Protein AF-A0AAV3ZQ35-F1 (afdb_monomer)

Solvent-accessible surface area (backbone atoms only — not comparable to full-atom values): 11016 Å² total; per-residue (Å²): 127,87,46,76,66,52,54,53,51,50,38,55,75,70,66,46,60,70,71,60,30,53,54,51,51,55,52,54,51,52,52,49,52,57,50,48,54,55,49,54,51,52,51,49,52,52,49,52,54,49,54,51,52,51,51,53,51,49,51,53,50,55,49,51,53,53,49,52,53,48,55,51,50,52,52,48,53,53,50,53,51,53,51,51,53,50,50,53,51,53,53,53,49,49,54,51,51,54,52,50,52,52,52,50,50,51,38,41,75,69,62,76,48,79,86,74,85,83,73,86,80,86,83,88,80,93,77,92,71,94,68,80,81,75,83,78,81,50,86,96,76,56,53,74,68,60,48,48,55,53,49,52,56,50,34,61,76,67,69,60,54,74,74,60,52,55,57,50,52,53,52,52,55,52,56,53,56,57,52,54,59,52,67,76,74,109

Radius of gyration: 47.95 Å; Cα contacts (8 Å, |Δi|>4): 32; chains: 1; bounding box: 82×51×120 Å

Sequence (186 aa):
MATMEEIVKKADLLGYRGEKREEYLKQEFKLLDESQEKKEEAERQAREKKEEAERQAREKKEEAERQEKKEEAERQERKEKEEADRKKRLELEKMKLDAEMKLLQAKIEAGIIKNEPDGSGARSSDSGAKHPKLPNVQDGRDDLDIWLTRFERFAESNGMVQGEMVIIALCAANRTCLGLLWAAFG

Structure (mmCIF, N/CA/C/O backbone):
data_AF-A0AAV3ZQ35-F1
#
_entry.id   AF-A0AAV3ZQ35-F1
#
loop_
_atom_site.group_PDB
_atom_site.id
_atom_site.type_symbol
_atom_site.label_atom_id
_atom_site.label_alt_id
_atom_site.label_comp_id
_atom_site.label_asym_id
_atom_site.label_entity_id
_atom_site.label_seq_id
_atom_site.pdbx_PDB_ins_code
_atom_site.Cartn_x
_atom_site.Cartn_y
_atom_site.Cartn_z
_atom_site.occupancy
_atom_site.B_iso_or_equiv
_atom_site.auth_seq_id
_atom_site.auth_comp_id
_atom_site.auth_asym_id
_atom_site.auth_atom_id
_atom_site.pdbx_PDB_model_num
ATOM 1 N N . MET A 1 1 ? -17.389 3.358 37.673 1.00 65.00 1 MET A N 1
ATOM 2 C CA . MET A 1 1 ? -18.338 2.239 37.871 1.00 65.00 1 MET A CA 1
ATOM 3 C C . MET A 1 1 ? -18.694 2.254 39.333 1.00 65.00 1 MET A C 1
ATOM 5 O O . MET A 1 1 ? -17.781 2.507 40.108 1.00 65.00 1 MET A O 1
ATOM 9 N N . ALA A 1 2 ? -19.968 2.076 39.682 1.00 76.31 2 ALA A N 1
ATOM 10 C CA . ALA A 1 2 ? -20.351 2.083 41.086 1.00 76.31 2 ALA A CA 1
ATOM 11 C C . ALA A 1 2 ? -19.652 0.916 41.797 1.00 76.31 2 ALA A C 1
ATOM 13 O O . ALA A 1 2 ? -19.701 -0.212 41.308 1.00 76.31 2 ALA A O 1
ATOM 14 N N . THR A 1 3 ? -18.947 1.185 42.889 1.00 86.38 3 THR A N 1
ATOM 15 C CA . THR A 1 3 ? -18.305 0.130 43.683 1.00 86.38 3 THR A CA 1
ATOM 16 C C . THR A 1 3 ? -19.321 -0.518 44.621 1.00 86.38 3 THR A C 1
ATOM 18 O O . THR A 1 3 ? -20.341 0.081 44.965 1.00 86.38 3 THR A O 1
ATOM 21 N N . MET A 1 4 ? -19.043 -1.743 45.074 1.00 85.12 4 MET A N 1
ATOM 22 C CA . MET A 1 4 ? -19.886 -2.456 46.043 1.00 85.12 4 MET A CA 1
ATOM 23 C C . MET A 1 4 ? -20.221 -1.583 47.266 1.00 85.12 4 MET A C 1
ATOM 25 O O . MET A 1 4 ? -21.362 -1.549 47.722 1.00 85.12 4 MET A O 1
ATOM 29 N N . GLU A 1 5 ? -19.248 -0.810 47.749 1.00 89.75 5 GLU A N 1
ATOM 30 C CA . GLU A 1 5 ? -19.433 0.117 48.866 1.00 89.75 5 GLU A CA 1
ATOM 31 C C . GLU A 1 5 ? -20.379 1.277 48.543 1.00 89.75 5 GLU A C 1
ATOM 33 O O . GLU A 1 5 ? -21.142 1.708 49.405 1.00 89.75 5 GLU A O 1
ATOM 38 N N . GLU A 1 6 ? -20.349 1.793 47.315 1.00 92.31 6 GLU A N 1
ATOM 39 C CA . GLU A 1 6 ? -21.237 2.871 46.874 1.00 92.31 6 GLU A CA 1
ATOM 40 C C . GLU A 1 6 ? -22.682 2.388 46.754 1.00 92.31 6 GLU A C 1
ATOM 42 O O . GLU A 1 6 ? -23.597 3.108 47.150 1.00 92.31 6 GLU A O 1
ATOM 47 N N . ILE A 1 7 ? -22.895 1.155 46.285 1.00 93.06 7 ILE A N 1
ATOM 48 C CA . ILE A 1 7 ? -24.230 0.549 46.195 1.00 93.06 7 ILE A CA 1
ATOM 49 C C . ILE A 1 7 ? -24.814 0.341 47.601 1.00 93.06 7 ILE A C 1
ATOM 51 O O . ILE A 1 7 ? -25.972 0.690 47.848 1.00 93.06 7 ILE A O 1
ATOM 55 N N . VAL A 1 8 ? -24.002 -0.148 48.545 1.00 92.38 8 VAL A N 1
ATOM 56 C CA . VAL A 1 8 ? -24.407 -0.333 49.948 1.00 92.38 8 VAL A CA 1
ATOM 57 C C . VAL A 1 8 ? -24.709 1.008 50.626 1.00 92.38 8 VAL A C 1
ATOM 59 O O . VAL A 1 8 ? -25.781 1.164 51.210 1.00 92.38 8 VAL A O 1
ATOM 62 N N . LYS A 1 9 ? -23.837 2.015 50.473 1.00 94.31 9 LYS A N 1
ATOM 63 C CA . LYS A 1 9 ? -24.069 3.378 50.991 1.00 94.31 9 LYS A CA 1
ATOM 64 C C . LYS A 1 9 ? -25.339 4.002 50.412 1.00 94.31 9 LYS A C 1
ATOM 66 O O . LYS A 1 9 ? -26.077 4.672 51.129 1.00 94.31 9 LY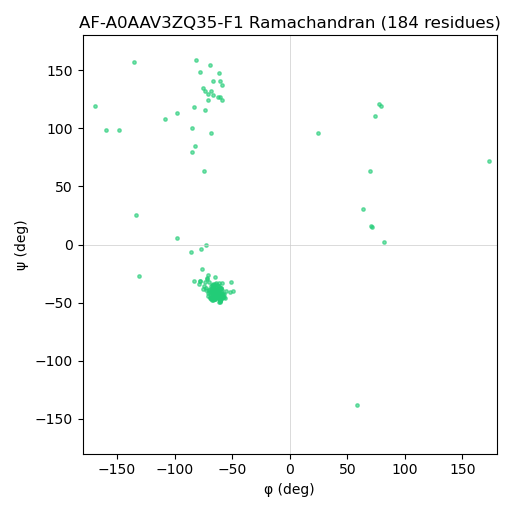S A O 1
ATOM 71 N N . LYS A 1 10 ? -25.618 3.773 49.127 1.00 93.56 10 LYS A N 1
ATOM 72 C CA . LYS A 1 10 ? -26.821 4.269 48.448 1.00 93.56 10 LYS A CA 1
ATOM 73 C C . LYS A 1 10 ? -28.089 3.598 48.988 1.00 93.56 10 LYS A C 1
ATOM 75 O O . LYS A 1 10 ? -29.079 4.290 49.201 1.00 93.56 10 LYS A O 1
ATOM 80 N N . ALA A 1 11 ? -28.052 2.298 49.286 1.00 93.00 11 ALA A N 1
ATOM 81 C CA . ALA A 1 11 ? -29.165 1.599 49.933 1.00 93.00 11 ALA A CA 1
ATOM 82 C C . ALA A 1 11 ? -29.462 2.157 51.340 1.00 93.00 11 ALA A C 1
ATOM 84 O O . ALA A 1 11 ? -30.625 2.361 51.695 1.00 93.00 11 ALA A O 1
ATOM 85 N N . ASP A 1 12 ? -28.408 2.455 52.107 1.00 93.25 12 ASP A N 1
ATOM 86 C CA . ASP A 1 12 ? -28.521 3.018 53.456 1.00 93.25 12 ASP A CA 1
ATOM 87 C C . ASP A 1 12 ? -29.035 4.473 53.430 1.00 93.25 12 ASP A C 1
ATOM 89 O O . ASP A 1 12 ? -29.894 4.838 54.232 1.00 93.25 12 ASP A O 1
ATOM 93 N N . LEU A 1 13 ? -28.590 5.287 52.462 1.00 95.38 13 LEU A N 1
ATOM 94 C CA . LEU A 1 13 ? -29.083 6.655 52.231 1.00 95.38 13 LEU A CA 1
ATOM 95 C C . LEU A 1 13 ? -30.563 6.703 51.831 1.00 95.38 13 LEU A C 1
ATOM 97 O O . LEU A 1 13 ? -31.269 7.640 52.196 1.00 95.38 13 LEU A O 1
ATOM 101 N N . LEU A 1 14 ? -31.042 5.694 51.100 1.00 94.00 14 LEU A N 1
ATOM 102 C CA . LEU A 1 14 ? -32.452 5.555 50.723 1.00 94.00 14 LEU A CA 1
ATOM 103 C C . LEU A 1 14 ? -33.327 5.035 51.878 1.00 94.00 14 LEU A C 1
ATOM 105 O O . LEU A 1 14 ? -34.545 4.939 51.736 1.00 94.00 14 LEU A O 1
ATOM 109 N N . GLY A 1 15 ? -32.726 4.707 53.027 1.00 94.69 15 GLY A N 1
ATOM 110 C CA . GLY A 1 15 ? -33.434 4.221 54.209 1.00 94.69 15 GLY A CA 1
ATOM 111 C C . GLY A 1 15 ? -33.996 2.805 54.059 1.00 94.69 15 GLY A C 1
ATOM 112 O O . GLY A 1 15 ? -34.847 2.401 54.857 1.00 94.69 15 GLY A O 1
ATOM 113 N N . TYR A 1 16 ? -33.550 2.035 53.060 1.00 95.62 16 TYR A N 1
ATOM 114 C CA . TYR A 1 16 ? -33.991 0.654 52.891 1.00 95.62 16 TYR A CA 1
ATOM 115 C C . TYR A 1 16 ? -33.453 -0.226 54.026 1.00 95.62 16 TYR A C 1
ATOM 117 O O . TYR A 1 16 ? -32.269 -0.201 54.356 1.00 95.62 16 TYR A O 1
ATOM 125 N N . ARG A 1 17 ? -34.330 -1.040 54.629 1.00 92.75 17 ARG A N 1
ATOM 126 C CA . ARG A 1 17 ? -33.987 -2.011 55.682 1.00 92.75 17 ARG A CA 1
ATOM 127 C C . ARG A 1 17 ? -34.663 -3.357 55.437 1.00 92.75 17 ARG A C 1
ATOM 129 O O . ARG A 1 17 ? -35.693 -3.415 54.768 1.00 92.75 17 ARG A O 1
ATOM 136 N N . GLY A 1 18 ? -34.082 -4.417 56.002 1.00 93.19 18 GLY A N 1
ATOM 137 C CA . GLY A 1 18 ? -34.582 -5.788 55.867 1.00 93.19 18 GLY A CA 1
ATOM 138 C C . GLY A 1 18 ? -34.648 -6.237 54.406 1.00 93.19 18 GLY A C 1
ATOM 139 O O . GLY A 1 18 ? -33.762 -5.910 53.618 1.00 93.19 18 GLY A O 1
ATOM 140 N N . GLU A 1 19 ? -35.728 -6.923 54.039 1.00 94.12 19 GLU A N 1
ATOM 141 C CA . GLU A 1 19 ? -35.942 -7.502 52.703 1.00 94.12 19 GLU A CA 1
ATOM 142 C C . GLU A 1 19 ? -35.835 -6.469 51.571 1.00 94.12 19 GLU A C 1
ATOM 144 O O . GLU A 1 19 ? -35.181 -6.722 50.562 1.00 94.12 19 GLU A O 1
ATOM 149 N N . LYS A 1 20 ? -36.358 -5.249 51.768 1.00 92.56 20 LYS A N 1
ATOM 150 C CA . LYS A 1 20 ? -36.268 -4.174 50.760 1.00 92.56 20 LYS A CA 1
ATOM 151 C C . LYS A 1 20 ? -34.827 -3.773 50.441 1.00 92.56 20 LYS A C 1
ATOM 153 O O . LYS A 1 20 ? -34.525 -3.385 49.316 1.00 92.56 20 LYS A O 1
ATOM 158 N N . ARG A 1 21 ? -33.929 -3.844 51.432 1.00 92.75 21 ARG A N 1
ATOM 159 C CA . ARG A 1 21 ? -32.499 -3.561 51.232 1.00 92.75 21 ARG A CA 1
ATOM 160 C C . ARG A 1 21 ? -31.850 -4.672 50.417 1.00 92.75 21 ARG A C 1
ATOM 162 O O . ARG A 1 21 ? -31.065 -4.381 49.523 1.00 92.75 21 ARG A O 1
ATOM 169 N N . GLU A 1 22 ? -32.186 -5.926 50.701 1.00 93.69 22 GLU A N 1
ATOM 170 C CA . GLU A 1 22 ? -31.649 -7.074 49.968 1.00 93.69 22 GLU A CA 1
ATOM 171 C C . GLU A 1 22 ? -32.098 -7.099 48.506 1.00 93.69 22 GLU A C 1
ATOM 173 O O . GLU A 1 22 ? -31.278 -7.362 47.628 1.00 93.69 22 GLU A O 1
ATOM 178 N N . GLU A 1 23 ? -33.366 -6.792 48.229 1.00 94.69 23 GLU A N 1
ATOM 179 C CA . GLU A 1 23 ? -33.885 -6.697 46.859 1.00 94.69 23 GLU A CA 1
ATOM 180 C C . GLU A 1 23 ? -33.176 -5.606 46.059 1.00 94.69 23 GLU A C 1
ATOM 182 O O . GLU A 1 23 ? -32.719 -5.854 44.942 1.00 94.69 23 GLU A O 1
ATOM 187 N N . TYR A 1 24 ? -33.015 -4.423 46.657 1.00 94.19 24 TYR A N 1
ATOM 188 C CA . TYR A 1 24 ? -32.301 -3.315 46.033 1.00 94.19 24 TYR A CA 1
ATOM 189 C C . TYR A 1 24 ? -30.846 -3.681 45.711 1.00 94.19 24 TYR A C 1
ATOM 191 O O . TYR A 1 24 ? -30.381 -3.459 44.594 1.00 94.19 24 TYR A O 1
ATOM 199 N N . LEU A 1 25 ? -30.134 -4.286 46.670 1.00 93.75 25 LEU A N 1
ATOM 200 C CA . LEU A 1 25 ? -28.755 -4.728 46.471 1.00 93.75 25 LEU A CA 1
ATOM 201 C C . LEU A 1 25 ? -28.668 -5.765 45.346 1.00 93.75 25 LEU A C 1
ATOM 203 O O . LEU A 1 25 ? -27.856 -5.601 44.440 1.00 93.75 25 LEU A O 1
ATOM 207 N N . LYS A 1 26 ? -29.531 -6.790 45.350 1.00 94.50 26 LYS A N 1
ATOM 208 C CA . LYS A 1 26 ? -29.581 -7.806 44.283 1.00 94.50 26 LYS A CA 1
ATOM 209 C C . LYS A 1 26 ? -29.805 -7.183 42.905 1.00 94.50 26 LYS A C 1
ATOM 211 O O . LYS A 1 26 ? -29.158 -7.592 41.945 1.00 94.50 26 LYS A O 1
ATOM 216 N N . GLN A 1 27 ? -30.701 -6.204 42.802 1.00 94.69 27 GLN A N 1
ATOM 217 C CA . GLN A 1 27 ? -30.996 -5.540 41.536 1.00 94.69 27 GLN A CA 1
ATOM 218 C C . GLN A 1 27 ? -29.817 -4.694 41.040 1.00 94.69 27 GLN A C 1
ATOM 220 O O . GLN A 1 27 ? -29.451 -4.793 39.872 1.00 94.69 27 GLN A O 1
ATOM 225 N N . GLU A 1 28 ? -29.200 -3.895 41.910 1.00 93.94 28 GLU A N 1
ATOM 226 C CA . GLU A 1 28 ? -28.048 -3.060 41.542 1.00 93.94 28 GLU A CA 1
ATOM 227 C C . GLU A 1 28 ? -26.807 -3.900 41.205 1.00 93.94 28 GLU A C 1
ATOM 229 O O . GLU A 1 28 ? -26.111 -3.583 40.243 1.00 93.94 28 GLU A O 1
ATOM 234 N N . PHE A 1 29 ? -26.553 -5.007 41.914 1.00 92.81 29 PHE A N 1
ATOM 235 C CA . PHE A 1 29 ? -25.469 -5.928 41.548 1.00 92.81 29 PHE A CA 1
ATOM 236 C C . PHE A 1 29 ? -25.705 -6.578 40.191 1.00 92.81 29 PHE A C 1
ATOM 238 O O . PHE A 1 29 ? -24.802 -6.589 39.362 1.00 92.81 29 PHE A O 1
ATOM 245 N N . LYS A 1 30 ? -26.935 -7.020 39.914 1.00 94.44 30 LYS A N 1
ATOM 246 C CA . LYS A 1 30 ? -27.279 -7.565 38.599 1.00 94.44 30 LYS A CA 1
ATOM 247 C C . LYS A 1 30 ? -27.036 -6.547 37.478 1.00 94.44 30 LYS A C 1
ATOM 249 O O . LYS A 1 30 ? -26.485 -6.891 36.439 1.00 94.44 30 LYS A O 1
ATOM 254 N N . LEU A 1 31 ? -27.411 -5.285 37.694 1.00 93.69 31 LEU A N 1
ATOM 255 C CA . LEU A 1 31 ? -27.160 -4.209 36.731 1.00 93.69 31 LEU A CA 1
ATOM 256 C C . LEU A 1 31 ? -25.667 -3.904 36.564 1.00 93.69 31 LEU A C 1
ATOM 258 O O . LEU A 1 31 ? -25.233 -3.547 35.466 1.00 93.69 31 LEU A O 1
ATOM 262 N N . LEU A 1 32 ? -24.884 -4.012 37.639 1.00 92.25 32 LEU A N 1
ATOM 263 C CA . LEU A 1 32 ? -23.438 -3.833 37.591 1.00 92.25 32 LEU A CA 1
ATOM 264 C C . LEU A 1 32 ? -22.775 -4.934 36.757 1.00 92.25 32 LEU A C 1
ATOM 266 O O . LEU A 1 32 ? -21.972 -4.601 35.886 1.00 92.25 32 LEU A O 1
ATOM 270 N N . ASP A 1 33 ? -23.158 -6.193 36.972 1.00 92.50 33 ASP A N 1
ATOM 271 C CA . ASP A 1 33 ? -22.654 -7.346 36.218 1.00 92.50 33 ASP A CA 1
ATOM 272 C C . ASP A 1 33 ? -23.012 -7.220 34.729 1.00 92.50 33 ASP A C 1
ATOM 274 O O . ASP A 1 33 ? -22.124 -7.231 33.878 1.00 92.50 33 ASP A O 1
ATOM 278 N N . GLU A 1 34 ? -24.280 -6.942 34.397 1.00 94.25 34 GLU A N 1
ATOM 279 C CA . GLU A 1 34 ? -24.719 -6.719 33.007 1.00 94.25 34 GLU A CA 1
ATOM 280 C C . GLU A 1 34 ? -23.979 -5.543 32.333 1.00 94.25 34 GLU A C 1
ATOM 282 O O . GLU A 1 34 ? -23.756 -5.529 31.120 1.00 94.25 34 GLU A O 1
ATOM 287 N N . SER A 1 35 ? -23.612 -4.514 33.103 1.00 92.50 35 SER A N 1
ATOM 288 C CA . SER A 1 35 ? -22.841 -3.366 32.612 1.00 92.50 35 SER A CA 1
ATOM 289 C C . SER A 1 35 ? -21.371 -3.714 32.379 1.00 92.50 35 SER A C 1
ATOM 291 O O . SER A 1 35 ? -20.769 -3.204 31.429 1.00 92.50 35 SER A O 1
ATOM 293 N N . GLN A 1 36 ? -20.787 -4.575 33.217 1.00 91.44 36 GLN A N 1
ATOM 294 C CA . GLN A 1 36 ? -19.434 -5.087 33.014 1.00 91.44 36 GLN A CA 1
ATOM 295 C C . GLN A 1 36 ? -19.368 -5.996 31.789 1.00 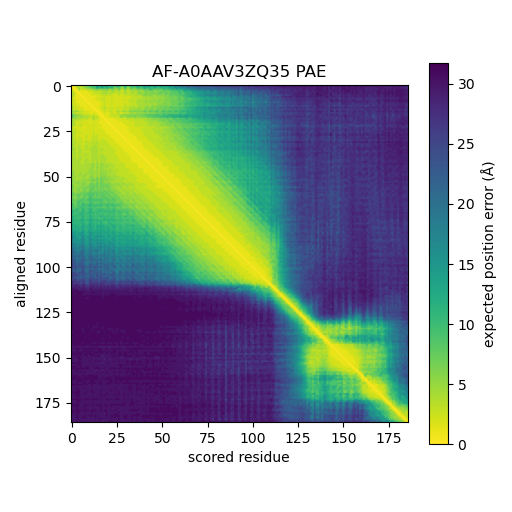91.44 36 GLN A C 1
ATOM 297 O O . GLN A 1 36 ? -18.542 -5.742 30.915 1.00 91.44 36 GLN A O 1
ATOM 302 N N . GLU A 1 37 ? -20.292 -6.946 31.651 1.00 95.06 37 GLU A N 1
ATOM 303 C CA . GLU A 1 37 ? -20.352 -7.847 30.494 1.00 95.06 37 GLU A CA 1
ATOM 304 C C . GLU A 1 37 ? -20.453 -7.071 29.173 1.00 95.06 37 GLU A C 1
ATOM 306 O O . GLU A 1 37 ? -19.687 -7.312 28.241 1.00 95.06 37 GLU A O 1
ATOM 311 N N . LYS A 1 38 ? -21.323 -6.054 29.106 1.00 95.12 38 LYS A N 1
ATOM 312 C CA . LYS A 1 38 ? -21.447 -5.197 27.912 1.00 95.12 38 LYS A CA 1
ATOM 313 C C . LYS A 1 38 ? -20.169 -4.431 27.587 1.00 95.12 38 LYS A C 1
ATOM 315 O O . LYS A 1 38 ? -19.880 -4.192 26.415 1.00 95.12 38 LYS A O 1
ATOM 320 N N . LYS A 1 39 ? -19.417 -3.998 28.602 1.00 94.50 39 LYS A N 1
ATOM 321 C CA . LYS A 1 39 ? -18.137 -3.309 28.391 1.00 94.50 39 LYS A CA 1
ATOM 322 C C . LYS A 1 39 ? -17.070 -4.262 27.886 1.00 94.50 39 LYS A C 1
ATOM 324 O O . LYS A 1 39 ? -16.372 -3.904 26.945 1.00 94.50 39 LYS A O 1
ATOM 329 N N . GLU A 1 40 ? -16.974 -5.449 28.471 1.00 95.94 40 GLU A N 1
ATOM 330 C CA . GLU A 1 40 ? -16.035 -6.478 28.024 1.00 95.94 40 GLU A CA 1
ATOM 331 C C . GLU A 1 40 ? -16.342 -6.930 26.594 1.00 95.94 40 GLU A C 1
ATOM 333 O O . GLU A 1 40 ? -15.431 -7.082 25.779 1.00 95.94 40 GLU A O 1
ATOM 338 N N . GLU A 1 41 ? -17.621 -7.084 26.248 1.00 96.31 41 GLU A N 1
ATOM 339 C CA . GLU A 1 41 ? -18.037 -7.414 24.887 1.00 96.31 41 GLU A CA 1
ATOM 340 C C . GLU A 1 41 ? -17.702 -6.283 23.905 1.00 96.31 41 GLU A C 1
ATOM 342 O O . GLU A 1 41 ? -17.129 -6.534 22.843 1.00 96.31 41 GLU A O 1
ATOM 347 N N . ALA A 1 42 ? -17.983 -5.028 24.267 1.00 97.12 42 ALA A N 1
ATOM 348 C CA . ALA A 1 42 ? -17.632 -3.875 23.442 1.00 97.12 42 ALA A CA 1
ATOM 349 C C . ALA A 1 42 ? -16.112 -3.741 23.248 1.00 97.12 42 ALA A C 1
ATOM 351 O O . ALA A 1 42 ? -15.657 -3.420 22.149 1.00 97.12 42 ALA A O 1
ATOM 352 N N . GLU A 1 43 ? -15.319 -4.011 24.287 1.00 97.25 43 GLU A N 1
ATOM 353 C CA . GLU A 1 43 ? -13.859 -4.006 24.211 1.00 97.25 43 GLU A CA 1
ATOM 354 C C . GLU A 1 43 ? -13.342 -5.136 23.314 1.00 97.25 43 GLU A C 1
ATOM 356 O O . GLU A 1 43 ? -12.480 -4.900 22.463 1.00 97.25 43 GLU A O 1
ATOM 361 N N . ARG A 1 44 ? -13.917 -6.340 23.427 1.00 97.06 44 ARG A N 1
ATOM 362 C CA . ARG A 1 44 ? -13.590 -7.469 22.548 1.00 97.06 44 ARG A CA 1
ATOM 363 C C . ARG A 1 44 ? -13.891 -7.136 21.088 1.00 97.06 44 ARG A C 1
ATOM 365 O O . ARG A 1 44 ? -13.008 -7.277 20.246 1.00 97.06 44 ARG A O 1
ATOM 372 N N . GLN A 1 45 ? -15.076 -6.601 20.798 1.00 97.00 45 GLN A N 1
ATOM 373 C CA . GLN A 1 45 ? -15.446 -6.182 19.443 1.00 97.00 45 GLN A CA 1
ATOM 374 C C . GLN A 1 45 ? -14.547 -5.055 18.915 1.00 97.00 45 GLN A C 1
ATOM 376 O O . GLN A 1 45 ? -14.188 -5.042 17.737 1.00 97.00 45 GLN A O 1
ATOM 381 N N . ALA A 1 46 ? -14.173 -4.092 19.761 1.00 97.50 46 ALA A N 1
ATOM 382 C CA . ALA A 1 46 ? -13.262 -3.019 19.373 1.00 97.50 46 ALA A CA 1
ATOM 383 C C . ALA A 1 46 ? -11.864 -3.559 19.041 1.00 97.50 46 ALA A C 1
ATOM 385 O O . ALA A 1 46 ? -11.247 -3.118 18.068 1.00 97.50 46 ALA A O 1
ATOM 386 N N . ARG A 1 47 ? -11.382 -4.535 19.815 1.00 97.31 47 ARG A N 1
ATOM 387 C CA . ARG A 1 47 ? -10.107 -5.205 19.567 1.00 97.31 47 ARG A CA 1
ATOM 388 C C . ARG A 1 47 ? -10.130 -6.006 18.267 1.00 97.31 47 ARG A C 1
ATOM 390 O O . ARG A 1 47 ? -9.223 -5.836 17.460 1.00 97.31 47 ARG A O 1
ATOM 397 N N . GLU A 1 48 ? -11.172 -6.799 18.033 1.00 97.31 48 GLU A N 1
ATOM 398 C CA . GLU A 1 48 ? -11.337 -7.575 16.796 1.00 97.31 48 GLU A CA 1
ATOM 399 C C . GLU A 1 48 ? -11.373 -6.666 15.562 1.00 97.31 48 GLU A C 1
ATOM 401 O O . GLU A 1 48 ? -10.625 -6.883 14.611 1.00 97.31 48 GLU A O 1
ATOM 406 N N . LYS A 1 49 ? -12.150 -5.574 15.606 1.00 97.12 49 LYS A N 1
ATOM 407 C CA . LYS A 1 49 ? -12.190 -4.584 14.515 1.00 97.12 49 LYS A CA 1
ATOM 408 C C . LYS A 1 49 ? -10.834 -3.932 14.264 1.00 97.12 49 LYS A C 1
ATOM 410 O O . LYS A 1 49 ? -10.482 -3.666 13.117 1.00 97.12 49 LYS A O 1
ATOM 415 N N . LYS A 1 50 ? -10.074 -3.648 15.325 1.00 96.69 50 LYS A N 1
ATOM 416 C CA . LYS A 1 50 ? -8.735 -3.065 15.203 1.00 96.69 50 LYS A CA 1
ATOM 417 C C . LYS A 1 50 ? -7.753 -4.053 14.572 1.00 96.69 50 LYS A C 1
ATOM 419 O O . LYS A 1 50 ? -7.017 -3.660 13.673 1.00 96.69 50 LYS A O 1
ATOM 424 N N . GLU A 1 51 ? -7.764 -5.312 15.007 1.00 97.38 51 GLU A N 1
ATOM 425 C CA . GLU A 1 51 ? -6.917 -6.371 14.443 1.00 97.38 51 GLU A CA 1
ATOM 426 C C . GLU A 1 51 ? -7.267 -6.650 12.970 1.00 97.38 51 GLU A C 1
ATOM 428 O O . GLU A 1 51 ? -6.371 -6.816 12.141 1.00 97.38 51 GLU A O 1
ATOM 433 N N . GLU A 1 52 ? -8.553 -6.631 12.608 1.00 97.12 52 GLU A N 1
ATOM 434 C CA . GLU A 1 52 ? -8.991 -6.775 11.218 1.00 97.12 52 GLU A CA 1
ATOM 435 C C . GLU A 1 52 ? -8.547 -5.589 10.350 1.00 97.12 52 GLU A C 1
ATOM 437 O O . GLU A 1 52 ? -7.986 -5.787 9.270 1.00 97.12 52 GLU A O 1
ATOM 442 N N . ALA A 1 53 ? -8.724 -4.356 10.833 1.00 97.38 53 ALA A N 1
ATOM 443 C CA . ALA A 1 53 ? -8.273 -3.160 10.126 1.00 97.38 53 ALA A CA 1
ATOM 444 C C . ALA A 1 53 ? -6.748 -3.150 9.924 1.00 97.38 53 ALA A C 1
ATOM 446 O O . ALA A 1 53 ? -6.266 -2.778 8.853 1.00 97.38 53 ALA A O 1
ATOM 447 N N . GLU A 1 54 ? -5.984 -3.592 10.925 1.00 97.69 54 GLU A N 1
ATOM 448 C CA . GLU A 1 54 ? -4.529 -3.716 10.831 1.00 97.69 54 GLU A CA 1
ATOM 449 C C . GLU A 1 54 ? -4.116 -4.785 9.811 1.00 97.69 54 GLU A C 1
ATOM 451 O O . GLU A 1 54 ? -3.229 -4.541 8.987 1.00 97.69 54 GLU A O 1
ATOM 456 N N . ARG A 1 55 ? -4.801 -5.937 9.796 1.00 96.88 55 ARG A N 1
ATOM 457 C CA . ARG A 1 55 ? -4.569 -6.986 8.795 1.00 96.88 55 ARG A CA 1
ATOM 458 C C . ARG A 1 55 ? -4.832 -6.471 7.380 1.00 96.88 55 ARG A C 1
ATOM 460 O O . ARG A 1 55 ? -3.964 -6.607 6.521 1.00 96.88 55 ARG A O 1
ATOM 467 N N . GLN A 1 56 ? -5.966 -5.809 7.154 1.00 96.62 56 GLN A N 1
ATOM 468 C CA . GLN A 1 56 ? -6.301 -5.236 5.846 1.00 96.62 56 GLN A CA 1
ATOM 469 C C . GLN A 1 56 ? -5.308 -4.146 5.415 1.00 96.62 56 GLN A C 1
ATOM 471 O O . GLN A 1 56 ? -4.934 -4.069 4.244 1.00 96.62 56 GLN A O 1
ATOM 476 N N . ALA A 1 57 ? -4.858 -3.295 6.342 1.00 97.69 57 ALA A N 1
ATOM 477 C CA . ALA A 1 57 ? -3.860 -2.269 6.046 1.00 97.69 57 ALA A CA 1
ATOM 478 C C . ALA A 1 57 ? -2.511 -2.885 5.648 1.00 97.69 57 ALA A C 1
ATOM 480 O O . ALA A 1 57 ? -1.864 -2.412 4.710 1.00 97.69 57 ALA A O 1
ATOM 481 N N . ARG A 1 58 ? -2.102 -3.962 6.328 1.00 97.12 58 ARG A N 1
ATOM 482 C CA . ARG A 1 58 ? -0.879 -4.695 6.002 1.00 97.12 58 ARG A CA 1
ATOM 483 C C . ARG A 1 58 ? -0.961 -5.363 4.632 1.00 97.12 58 ARG A C 1
ATOM 485 O O . ARG A 1 58 ? -0.034 -5.208 3.846 1.00 97.12 58 ARG A O 1
ATOM 492 N N . GLU A 1 59 ? -2.063 -6.044 4.330 1.00 96.69 59 GLU A N 1
ATOM 493 C CA . GLU A 1 59 ? -2.273 -6.690 3.028 1.00 96.69 59 GLU A CA 1
ATOM 494 C C . GLU A 1 59 ? -2.222 -5.676 1.880 1.00 96.69 59 GLU A C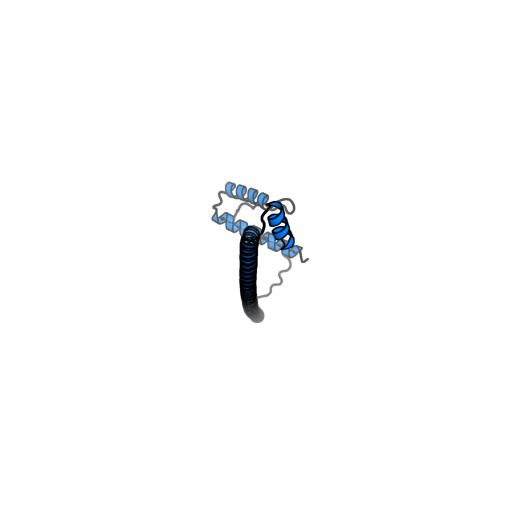 1
ATOM 496 O O . GLU A 1 59 ? -1.487 -5.879 0.915 1.00 96.69 59 GLU A O 1
ATOM 501 N N . LYS A 1 60 ? -2.901 -4.529 2.023 1.00 97.06 60 LYS A N 1
ATOM 502 C CA . LYS A 1 60 ? -2.844 -3.443 1.029 1.00 97.06 60 LYS A CA 1
ATOM 503 C C . LYS A 1 60 ? -1.430 -2.908 0.826 1.00 97.06 60 LYS A C 1
ATOM 505 O O . LYS A 1 60 ? -1.037 -2.624 -0.301 1.00 97.06 60 LYS A O 1
ATOM 510 N N . LYS A 1 61 ? -0.659 -2.763 1.906 1.00 96.81 61 LYS A N 1
ATOM 511 C CA . LYS A 1 61 ? 0.728 -2.296 1.823 1.00 96.81 61 LYS A CA 1
ATOM 512 C C . LYS A 1 61 ? 1.621 -3.309 1.103 1.00 96.81 61 LYS A C 1
ATOM 514 O O . LYS A 1 61 ? 2.407 -2.918 0.248 1.00 96.81 61 LYS A O 1
ATOM 519 N N . GLU A 1 62 ? 1.483 -4.595 1.420 1.00 96.25 62 GLU A N 1
ATOM 520 C CA . GLU A 1 62 ? 2.238 -5.663 0.756 1.00 96.25 62 GLU A CA 1
ATOM 521 C C . GLU A 1 62 ? 1.862 -5.806 -0.727 1.00 96.25 62 GLU A C 1
ATOM 523 O O . GLU A 1 62 ? 2.719 -6.123 -1.554 1.00 96.25 62 GLU A O 1
ATOM 528 N N . GLU A 1 63 ? 0.596 -5.578 -1.084 1.00 96.44 63 GLU A N 1
ATOM 529 C CA . GLU A 1 63 ? 0.153 -5.565 -2.479 1.00 96.44 63 GLU A CA 1
ATOM 530 C C . GLU A 1 63 ? 0.727 -4.368 -3.245 1.00 96.44 63 GLU A C 1
ATOM 532 O O . GLU A 1 63 ? 1.278 -4.556 -4.331 1.00 96.44 63 GLU A O 1
ATOM 537 N N . ALA A 1 64 ? 0.678 -3.168 -2.660 1.00 96.44 64 ALA A N 1
ATOM 538 C CA . ALA A 1 64 ? 1.261 -1.968 -3.253 1.00 96.44 64 ALA A CA 1
ATOM 539 C C . ALA A 1 64 ? 2.774 -2.124 -3.484 1.00 96.44 64 ALA A C 1
ATOM 541 O O . ALA A 1 64 ? 3.259 -1.846 -4.577 1.00 96.44 64 ALA A O 1
ATOM 542 N N . GLU A 1 65 ? 3.512 -2.663 -2.507 1.00 96.50 65 GLU A N 1
ATOM 543 C CA . GLU A 1 65 ? 4.954 -2.912 -2.647 1.00 96.50 65 GLU A CA 1
ATOM 544 C C . GLU A 1 65 ? 5.255 -3.940 -3.753 1.00 96.50 65 GLU A C 1
ATOM 546 O O . GLU A 1 65 ? 6.220 -3.805 -4.508 1.00 96.50 65 GLU A O 1
ATOM 551 N N . ARG A 1 66 ? 4.420 -4.980 -3.889 1.00 95.50 66 ARG A N 1
ATOM 552 C CA . ARG A 1 66 ? 4.556 -5.951 -4.986 1.00 95.50 66 ARG A CA 1
ATOM 553 C C . ARG A 1 66 ? 4.273 -5.331 -6.349 1.00 95.50 66 ARG A C 1
ATOM 555 O O . ARG A 1 66 ? 4.928 -5.721 -7.313 1.00 95.50 66 ARG A O 1
ATOM 562 N N . GLN A 1 67 ? 3.296 -4.432 -6.449 1.00 95.88 67 GLN A N 1
ATOM 563 C CA . GLN A 1 67 ? 3.005 -3.721 -7.694 1.00 95.88 67 GLN A CA 1
ATOM 564 C C . GLN A 1 67 ? 4.157 -2.789 -8.068 1.00 95.88 67 GLN A C 1
ATOM 566 O O . GLN A 1 67 ? 4.662 -2.887 -9.182 1.00 95.88 67 GLN A O 1
ATOM 571 N N . GLU A 1 68 ? 4.658 -1.997 -7.121 1.00 96.31 68 GLU A N 1
ATOM 572 C CA . GLU A 1 68 ? 5.784 -1.086 -7.347 1.00 96.31 68 GLU A CA 1
ATOM 573 C C . GLU A 1 68 ? 7.039 -1.835 -7.822 1.00 96.31 68 GLU A C 1
ATOM 575 O O . GLU A 1 68 ? 7.640 -1.464 -8.828 1.00 96.31 68 GLU A O 1
ATOM 580 N N . LYS A 1 69 ? 7.377 -2.966 -7.186 1.00 96.19 69 LYS A N 1
ATOM 581 C CA . LYS A 1 69 ? 8.498 -3.819 -7.621 1.00 96.19 69 LYS A CA 1
ATOM 582 C C . LYS A 1 69 ? 8.330 -4.361 -9.041 1.00 96.19 69 LYS A C 1
ATOM 584 O O . LYS A 1 69 ? 9.313 -4.477 -9.770 1.00 96.19 69 LYS A O 1
ATOM 589 N N . LYS A 1 70 ? 7.107 -4.722 -9.440 1.00 95.62 70 LYS A N 1
ATOM 590 C CA . LYS A 1 70 ? 6.829 -5.193 -10.807 1.00 95.62 70 LYS A CA 1
ATOM 591 C C . LYS A 1 70 ? 6.969 -4.065 -11.821 1.00 95.62 70 LYS A C 1
ATOM 593 O O . LYS A 1 70 ? 7.600 -4.269 -12.852 1.00 95.62 70 LYS A O 1
ATOM 598 N N . GLU A 1 71 ? 6.424 -2.891 -11.519 1.00 95.69 71 GLU A N 1
ATOM 599 C CA . GLU A 1 71 ? 6.539 -1.719 -12.389 1.00 95.69 71 GLU A CA 1
ATOM 600 C C . GLU A 1 71 ? 7.991 -1.253 -12.535 1.00 95.69 71 GLU A C 1
ATOM 602 O O . GLU A 1 71 ? 8.411 -0.848 -13.620 1.00 95.69 71 GLU A O 1
ATOM 607 N N . GLU A 1 72 ? 8.782 -1.322 -11.462 1.00 95.81 72 GLU A N 1
ATOM 608 C CA . GLU A 1 72 ? 10.206 -1.000 -11.509 1.00 95.81 72 GLU A CA 1
ATOM 609 C C . GLU A 1 72 ? 10.981 -1.999 -12.374 1.00 95.81 72 GLU A C 1
ATOM 611 O O . GLU A 1 72 ? 11.743 -1.579 -13.248 1.00 95.81 72 GLU A O 1
ATOM 616 N N . ALA A 1 73 ? 10.731 -3.301 -12.203 1.00 95.88 73 ALA A N 1
ATOM 617 C CA . ALA A 1 73 ? 11.324 -4.341 -13.038 1.00 95.88 73 ALA A CA 1
ATOM 618 C C . ALA A 1 73 ? 10.962 -4.167 -14.524 1.00 95.88 73 ALA A C 1
ATOM 620 O O . ALA A 1 73 ? 11.849 -4.204 -15.376 1.00 95.88 73 ALA A O 1
ATOM 621 N N . GLU A 1 74 ? 9.693 -3.896 -14.845 1.00 96.44 74 GLU A N 1
ATOM 622 C CA . GLU A 1 74 ? 9.248 -3.650 -16.224 1.00 96.44 74 GLU A CA 1
ATOM 623 C C . GLU A 1 74 ? 9.899 -2.389 -16.813 1.00 96.44 74 GLU A C 1
ATOM 625 O O . GLU A 1 74 ? 10.355 -2.370 -17.961 1.00 96.44 74 GLU A O 1
ATOM 630 N N . ARG A 1 75 ? 10.007 -1.318 -16.016 1.00 95.94 75 ARG A N 1
ATOM 631 C CA . ARG A 1 75 ? 10.689 -0.087 -16.429 1.00 95.94 75 ARG A CA 1
ATOM 632 C C . ARG A 1 75 ? 12.166 -0.341 -16.712 1.00 95.94 75 ARG A C 1
ATOM 634 O O . ARG A 1 75 ? 12.705 0.245 -17.653 1.00 95.94 75 ARG A O 1
ATOM 641 N N . GLN A 1 76 ? 12.820 -1.165 -15.902 1.00 95.88 76 GLN A N 1
ATOM 642 C CA . GLN A 1 76 ? 14.221 -1.507 -16.090 1.00 95.88 76 GLN A CA 1
ATOM 643 C C . GLN A 1 76 ? 14.422 -2.372 -17.339 1.00 95.88 76 GLN A C 1
ATOM 645 O O . GLN A 1 76 ? 15.249 -2.019 -18.177 1.00 95.88 76 GLN A O 1
ATOM 650 N N . GLU A 1 77 ? 13.598 -3.402 -17.542 1.00 96.50 77 GLU A N 1
ATOM 651 C CA . GLU A 1 77 ? 13.633 -4.234 -18.751 1.00 96.50 77 GLU A CA 1
ATOM 652 C C . GLU A 1 77 ? 13.431 -3.392 -20.020 1.00 96.50 77 GLU A C 1
ATOM 654 O O . GLU A 1 77 ? 14.155 -3.534 -21.009 1.00 96.50 77 GLU A O 1
ATOM 659 N N . ARG A 1 78 ? 12.486 -2.443 -19.990 1.00 96.00 78 ARG A N 1
ATOM 660 C CA . ARG A 1 78 ? 12.250 -1.534 -21.117 1.00 96.00 78 ARG A CA 1
ATOM 661 C C . ARG A 1 78 ? 13.474 -0.672 -21.429 1.00 96.00 78 ARG A C 1
ATOM 663 O O . ARG A 1 78 ? 13.804 -0.511 -22.604 1.00 96.00 78 ARG A O 1
ATOM 670 N N . LYS A 1 79 ? 14.147 -0.138 -20.404 1.00 95.69 79 LYS A N 1
ATOM 671 C CA . LYS A 1 79 ? 15.378 0.652 -20.574 1.00 95.69 79 LYS A CA 1
ATOM 672 C C . LYS A 1 79 ? 16.511 -0.190 -21.154 1.00 95.69 79 LYS A C 1
ATOM 674 O O . LYS A 1 79 ? 17.164 0.251 -22.094 1.00 95.69 79 LYS A O 1
ATOM 679 N N . GLU A 1 80 ? 16.711 -1.399 -20.638 1.00 96.19 80 GLU A N 1
ATOM 680 C CA . GLU A 1 80 ? 17.744 -2.319 -21.128 1.00 96.19 80 GLU A CA 1
ATOM 681 C C . GLU A 1 80 ? 17.505 -2.697 -22.595 1.00 96.19 80 GLU A C 1
ATOM 683 O O . GLU A 1 80 ? 18.431 -2.692 -23.409 1.00 96.19 80 GLU A O 1
ATOM 688 N N . LYS A 1 81 ? 16.246 -2.949 -22.971 1.00 96.50 81 LYS A N 1
ATOM 689 C CA . LYS A 1 81 ? 15.871 -3.235 -24.358 1.00 96.50 81 LYS A CA 1
ATOM 690 C C . LYS A 1 81 ? 16.114 -2.043 -25.284 1.00 96.50 81 LYS A C 1
ATOM 692 O O . LYS A 1 81 ? 16.661 -2.218 -26.372 1.00 96.50 81 LYS A O 1
ATOM 697 N N . GLU A 1 82 ? 15.739 -0.839 -24.858 1.00 95.69 82 GLU A N 1
ATOM 698 C CA . GLU A 1 82 ? 15.964 0.387 -25.629 1.00 95.69 82 GLU A CA 1
ATOM 699 C C . GLU A 1 82 ? 17.461 0.669 -25.819 1.00 95.69 82 GLU A C 1
ATOM 701 O O . GLU A 1 82 ? 17.901 1.007 -26.921 1.00 95.69 82 GLU A O 1
ATOM 706 N N . GLU A 1 83 ? 18.270 0.462 -24.780 1.00 95.75 83 GLU A N 1
ATOM 707 C CA . GLU A 1 83 ? 19.720 0.615 -24.865 1.00 95.75 83 GLU A CA 1
ATOM 708 C C . GLU A 1 83 ? 20.353 -0.429 -25.796 1.00 95.75 83 GLU A C 1
ATOM 710 O O . GLU A 1 83 ? 21.195 -0.084 -26.634 1.00 95.75 83 GLU A O 1
ATOM 715 N N . ALA A 1 84 ? 19.911 -1.687 -25.716 1.00 96.00 84 ALA A N 1
ATOM 716 C CA . ALA A 1 84 ? 20.367 -2.750 -26.604 1.00 96.00 84 ALA A CA 1
ATOM 717 C C . ALA A 1 84 ? 20.028 -2.452 -28.074 1.00 96.00 84 ALA A C 1
ATOM 719 O O . ALA A 1 84 ? 20.881 -2.611 -28.953 1.00 96.00 84 ALA A O 1
ATOM 720 N N . ASP A 1 85 ? 18.815 -1.973 -28.355 1.00 95.50 85 ASP A N 1
ATOM 721 C CA . ASP A 1 85 ? 18.401 -1.599 -29.708 1.00 95.50 85 ASP A CA 1
ATOM 722 C C . ASP A 1 85 ? 19.158 -0.367 -30.219 1.00 95.50 85 ASP A C 1
ATOM 724 O O . ASP A 1 85 ? 19.580 -0.337 -31.382 1.00 95.50 85 ASP A O 1
ATOM 728 N N . ARG A 1 86 ? 19.420 0.623 -29.355 1.00 95.31 86 ARG A N 1
ATOM 729 C CA . ARG A 1 86 ? 20.267 1.776 -29.698 1.00 95.31 86 ARG A CA 1
ATOM 730 C C . ARG A 1 86 ? 21.683 1.332 -30.052 1.00 95.31 86 ARG A C 1
ATOM 732 O O . ARG A 1 86 ? 22.227 1.780 -31.061 1.00 95.31 86 ARG A O 1
ATOM 739 N N . LYS A 1 87 ? 22.274 0.433 -29.261 1.00 95.50 87 LYS A N 1
ATOM 740 C CA 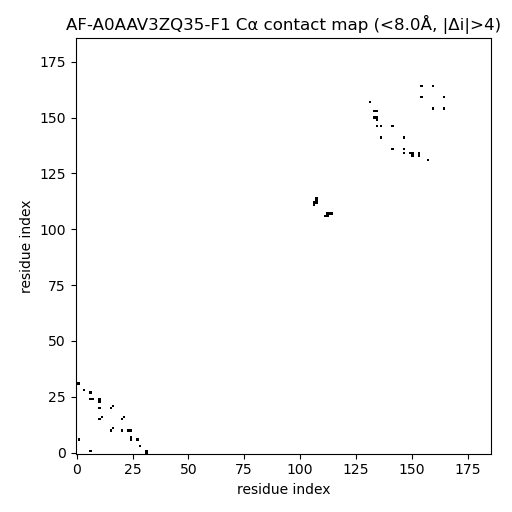. LYS A 1 87 ? 23.619 -0.097 -29.512 1.00 95.50 87 LYS A CA 1
ATOM 741 C C . LYS A 1 87 ? 23.689 -0.839 -30.847 1.00 95.50 87 LYS A C 1
ATOM 743 O O . LYS A 1 87 ? 24.577 -0.549 -31.645 1.00 95.50 87 LYS A O 1
ATOM 748 N N . LYS A 1 88 ? 22.713 -1.705 -31.140 1.00 95.62 88 LYS A N 1
ATOM 749 C CA . LYS A 1 88 ? 22.619 -2.405 -32.434 1.00 95.62 88 LYS A CA 1
ATOM 750 C C . LYS A 1 88 ? 22.523 -1.438 -33.614 1.00 95.62 88 LYS A C 1
ATOM 752 O O . LYS A 1 88 ? 23.176 -1.651 -34.632 1.00 95.62 88 LYS A O 1
ATOM 757 N N . ARG A 1 89 ? 21.730 -0.366 -33.493 1.00 94.75 89 ARG A N 1
ATOM 758 C CA . ARG A 1 89 ? 21.619 0.662 -34.544 1.00 94.75 89 ARG A CA 1
A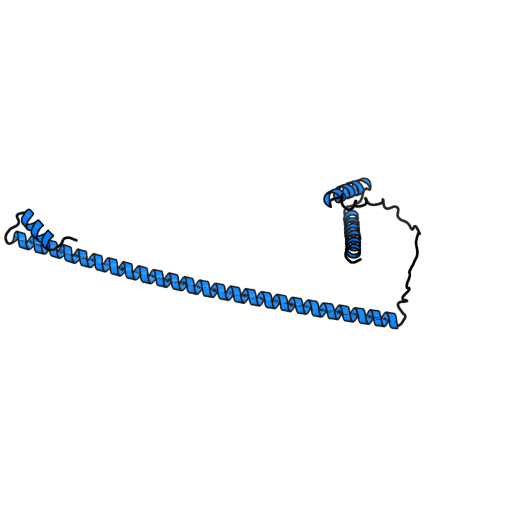TOM 759 C C . ARG A 1 89 ? 22.952 1.359 -34.803 1.00 94.75 89 ARG A C 1
ATOM 761 O O . ARG A 1 89 ? 23.346 1.469 -35.959 1.00 94.75 89 ARG A O 1
ATOM 768 N N . LEU A 1 90 ? 23.652 1.763 -33.743 1.00 95.56 90 LEU A N 1
ATOM 769 C CA . LEU A 1 90 ? 24.962 2.411 -33.851 1.00 95.56 90 LEU A CA 1
ATOM 770 C C . LEU A 1 90 ? 26.022 1.482 -34.456 1.00 95.56 90 LEU A C 1
ATOM 772 O O . LEU A 1 90 ? 26.832 1.921 -35.266 1.00 95.56 90 LEU A O 1
ATOM 776 N N . GLU A 1 91 ? 26.027 0.198 -34.094 1.00 95.12 91 GLU A N 1
ATOM 777 C CA . GLU A 1 91 ? 26.937 -0.789 -34.691 1.00 95.12 91 GLU A CA 1
ATOM 778 C C . GLU A 1 91 ? 26.671 -0.970 -36.190 1.00 95.12 91 GLU A C 1
ATOM 780 O O . GLU A 1 91 ? 27.606 -0.979 -36.991 1.00 95.12 91 GLU A O 1
ATOM 785 N N . LEU A 1 92 ? 25.399 -1.040 -36.588 1.00 95.62 92 LEU A N 1
ATOM 786 C CA . LEU A 1 92 ? 25.011 -1.172 -37.990 1.00 95.62 92 LEU A CA 1
ATOM 787 C C . LEU A 1 92 ? 25.355 0.081 -38.809 1.00 95.62 92 LEU A C 1
ATOM 789 O O . LEU A 1 92 ? 25.767 -0.031 -39.963 1.00 95.62 92 LEU A O 1
ATOM 793 N N . GLU A 1 93 ? 25.214 1.268 -38.224 1.00 93.94 93 GLU A N 1
ATOM 794 C CA . GLU A 1 93 ? 25.616 2.530 -38.848 1.00 93.94 93 GLU A CA 1
ATOM 795 C C . GLU A 1 93 ? 27.136 2.614 -39.033 1.00 93.94 93 GLU A C 1
ATOM 797 O O . GLU A 1 93 ? 27.597 2.919 -40.132 1.00 93.94 93 GLU A O 1
ATOM 802 N N . LYS A 1 94 ? 27.920 2.233 -38.014 1.00 94.31 94 LYS A N 1
ATOM 803 C CA . LYS A 1 94 ? 29.385 2.147 -38.120 1.00 94.31 94 LYS A CA 1
ATOM 804 C C . LYS A 1 94 ? 29.825 1.198 -39.231 1.00 94.31 94 LYS A C 1
ATOM 806 O O . LYS A 1 94 ? 30.668 1.565 -40.039 1.00 94.31 94 LYS A O 1
ATOM 811 N N . MET A 1 95 ? 29.218 0.013 -39.327 1.00 93.56 95 MET A N 1
ATOM 812 C CA . MET A 1 95 ? 29.539 -0.938 -40.398 1.00 93.56 95 MET A CA 1
ATOM 813 C C . MET A 1 95 ? 29.232 -0.382 -41.794 1.00 93.56 95 MET A C 1
ATOM 815 O O . MET A 1 95 ? 29.994 -0.625 -42.729 1.00 93.56 95 MET A O 1
ATOM 819 N N . LYS A 1 96 ? 28.129 0.364 -41.949 1.00 94.44 96 LYS A N 1
ATOM 820 C CA . LYS A 1 96 ? 27.794 1.025 -43.220 1.00 94.44 96 LYS A CA 1
ATOM 821 C C . LYS A 1 96 ? 28.819 2.092 -43.582 1.00 94.44 96 LYS A C 1
ATOM 823 O O . LYS A 1 96 ? 29.286 2.102 -44.717 1.00 94.44 96 LYS A O 1
ATOM 828 N N . LEU A 1 97 ? 29.189 2.935 -42.619 1.00 93.75 97 LEU A N 1
ATOM 829 C CA . LEU A 1 97 ? 30.179 3.988 -42.820 1.00 93.75 97 LEU A CA 1
ATOM 830 C C . LEU A 1 97 ? 31.553 3.398 -43.180 1.00 93.75 97 LEU A C 1
ATOM 832 O O . LEU A 1 97 ? 32.191 3.847 -44.127 1.00 93.75 97 LEU A O 1
ATOM 836 N N . ASP A 1 98 ? 31.974 2.332 -42.492 1.00 93.38 98 ASP A N 1
ATOM 837 C CA . ASP A 1 98 ? 33.226 1.624 -42.785 1.00 93.38 98 ASP A CA 1
ATOM 838 C C . ASP A 1 98 ? 33.222 1.003 -44.190 1.00 93.38 98 ASP A C 1
ATOM 840 O O . ASP A 1 98 ? 34.239 1.022 -44.888 1.00 93.38 98 ASP A O 1
ATOM 844 N N . ALA A 1 99 ? 32.089 0.444 -44.627 1.00 92.94 99 ALA A N 1
ATOM 845 C CA . ALA A 1 99 ? 31.946 -0.086 -45.980 1.00 92.94 99 ALA A CA 1
ATOM 846 C C . ALA A 1 99 ? 32.014 1.028 -47.038 1.00 92.94 99 ALA A C 1
ATOM 848 O O . ALA A 1 99 ? 32.669 0.859 -48.067 1.00 92.94 99 ALA A O 1
ATOM 849 N N . GLU A 1 100 ? 31.387 2.176 -46.778 1.00 92.38 100 GLU A N 1
ATOM 850 C CA . GLU A 1 100 ? 31.424 3.341 -47.663 1.00 92.38 100 GLU A CA 1
ATOM 851 C C . GLU A 1 100 ? 32.836 3.933 -47.772 1.00 92.38 100 GLU A C 1
ATOM 853 O O . GLU A 1 100 ? 33.321 4.162 -48.882 1.00 92.38 100 GLU A O 1
ATOM 858 N N . MET A 1 101 ? 33.543 4.073 -46.648 1.00 90.44 101 MET A N 1
ATOM 859 C CA . MET A 1 101 ? 34.941 4.514 -46.612 1.00 90.44 101 MET A CA 1
ATOM 860 C C . MET A 1 101 ? 35.856 3.576 -47.403 1.00 90.44 101 MET A C 1
ATOM 862 O O . MET A 1 101 ? 36.667 4.042 -48.202 1.00 90.44 101 MET A O 1
ATOM 866 N N . LYS A 1 102 ? 35.694 2.253 -47.255 1.00 90.75 102 LYS A N 1
ATOM 867 C CA . LYS A 1 102 ? 36.455 1.264 -48.039 1.00 90.75 102 LYS A CA 1
ATOM 868 C C . LYS A 1 102 ? 36.166 1.364 -49.535 1.00 90.75 102 LYS A C 1
ATOM 870 O O . LYS A 1 102 ? 37.087 1.249 -50.339 1.00 90.75 102 LYS A O 1
ATOM 875 N N . LEU A 1 103 ? 34.911 1.599 -49.925 1.00 88.94 103 LEU A N 1
ATOM 876 C CA . LEU A 1 103 ? 34.550 1.807 -51.330 1.00 88.94 103 LEU A CA 1
ATOM 877 C C . LEU A 1 103 ? 35.148 3.101 -51.893 1.00 88.94 103 LEU A C 1
ATOM 879 O O . LEU A 1 103 ? 35.619 3.101 -53.028 1.00 88.94 103 LEU A O 1
ATOM 883 N N . LEU A 1 104 ? 35.141 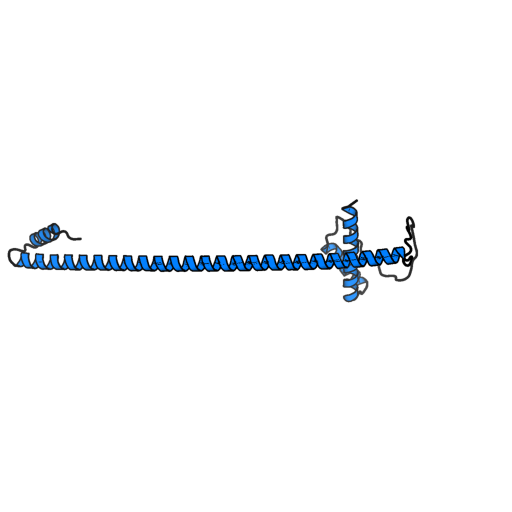4.194 -51.127 1.00 85.44 104 LEU A N 1
ATOM 884 C CA . LEU A 1 104 ? 35.781 5.452 -51.523 1.00 85.44 104 LEU A CA 1
ATOM 885 C C . LEU A 1 104 ? 37.295 5.286 -51.660 1.00 85.44 104 LEU A C 1
ATOM 887 O O . LEU A 1 104 ? 37.856 5.696 -52.673 1.00 85.44 104 LEU A O 1
ATOM 891 N N . GLN A 1 105 ? 37.939 4.620 -50.703 1.00 85.56 105 GLN A N 1
ATOM 892 C CA . GLN A 1 105 ? 39.368 4.332 -50.756 1.00 85.56 105 GLN A CA 1
ATOM 893 C C . GLN A 1 105 ? 39.726 3.481 -51.984 1.00 85.56 105 GLN A C 1
ATOM 895 O O . GLN A 1 105 ? 40.614 3.858 -52.744 1.00 85.56 105 GLN A O 1
ATOM 900 N N . ALA A 1 106 ? 38.965 2.418 -52.262 1.00 84.00 106 ALA A N 1
ATOM 901 C CA . ALA A 1 106 ? 39.149 1.607 -53.465 1.00 84.00 106 ALA A CA 1
ATOM 902 C C . ALA A 1 106 ? 38.929 2.409 -54.766 1.00 84.00 106 ALA A C 1
ATOM 904 O O . ALA A 1 106 ? 39.632 2.193 -55.750 1.00 84.00 106 ALA A O 1
ATOM 905 N N . LYS A 1 107 ? 37.984 3.363 -54.792 1.00 81.00 107 LYS A N 1
ATOM 906 C CA . LYS A 1 107 ? 37.764 4.258 -55.947 1.00 81.00 107 LYS A CA 1
ATOM 907 C C . LYS A 1 107 ? 38.912 5.251 -56.162 1.00 81.00 107 LYS A C 1
ATOM 909 O O . LYS A 1 107 ? 39.220 5.565 -57.313 1.00 81.00 107 LYS A O 1
ATOM 914 N N . ILE A 1 108 ? 39.521 5.747 -55.083 1.00 79.50 108 ILE A N 1
ATOM 915 C CA . ILE A 1 108 ? 40.709 6.614 -55.133 1.00 79.50 108 ILE A CA 1
ATOM 916 C C . ILE A 1 108 ? 41.915 5.810 -55.637 1.00 79.50 108 ILE A C 1
ATOM 918 O O . ILE A 1 108 ? 42.592 6.247 -56.563 1.00 79.50 108 ILE A O 1
ATOM 922 N N . GLU A 1 109 ? 42.144 4.609 -55.096 1.00 76.56 109 GLU A N 1
ATOM 923 C CA . GLU A 1 109 ? 43.235 3.710 -55.512 1.00 76.56 109 GLU A CA 1
ATOM 924 C C . GLU A 1 109 ? 43.088 3.242 -56.970 1.00 76.56 109 GLU A C 1
ATOM 926 O O . GLU A 1 109 ? 44.078 3.142 -57.692 1.00 76.56 109 GLU A O 1
ATOM 931 N N . ALA A 1 110 ? 41.855 3.039 -57.445 1.00 76.38 110 ALA A N 1
ATOM 932 C CA . ALA A 1 110 ? 41.554 2.743 -58.847 1.00 76.38 110 ALA A CA 1
ATOM 933 C C . ALA A 1 110 ? 41.706 3.956 -59.794 1.00 76.38 110 ALA A C 1
ATOM 935 O O . ALA A 1 110 ? 41.468 3.826 -60.994 1.00 76.38 110 ALA A O 1
ATOM 936 N N . GLY A 1 111 ? 42.073 5.140 -59.283 1.00 62.00 111 GLY A N 1
ATOM 937 C CA . GLY A 1 111 ? 42.334 6.338 -60.088 1.00 62.00 111 GLY A CA 1
ATOM 938 C C . GLY A 1 111 ? 41.091 6.989 -60.706 1.00 62.00 111 GLY A C 1
ATOM 939 O O . GLY A 1 111 ? 41.223 7.814 -61.610 1.00 62.00 111 GLY A O 1
ATOM 940 N N . ILE A 1 112 ? 39.886 6.637 -60.238 1.00 60.66 112 ILE A N 1
ATOM 941 C CA . ILE A 1 112 ? 38.615 7.205 -60.726 1.00 60.66 112 ILE A CA 1
ATOM 942 C C . ILE A 1 112 ? 38.376 8.600 -60.126 1.00 60.66 112 ILE A C 1
ATOM 944 O O . ILE A 1 112 ? 37.798 9.467 -60.780 1.00 60.66 112 ILE A O 1
ATOM 948 N N . ILE A 1 113 ? 38.852 8.838 -58.901 1.00 56.25 113 ILE A N 1
ATOM 949 C CA . ILE A 1 113 ? 38.818 10.146 -58.236 1.00 56.25 113 ILE A CA 1
ATOM 950 C C . ILE A 1 113 ? 40.251 10.683 -58.192 1.00 56.25 113 ILE A C 1
ATOM 952 O O . ILE A 1 113 ? 41.090 10.171 -57.453 1.00 56.25 113 ILE A O 1
ATOM 956 N N . LYS A 1 114 ? 40.545 11.710 -58.997 1.00 53.66 114 LYS A N 1
ATOM 957 C CA . LYS A 1 114 ? 41.799 12.464 -58.889 1.00 53.66 114 LYS A CA 1
ATOM 958 C C . LYS A 1 114 ? 41.715 13.343 -57.640 1.00 53.66 114 LYS A C 1
ATOM 960 O O . LYS A 1 114 ? 40.879 14.238 -57.585 1.00 53.66 114 LYS A O 1
ATOM 965 N N . ASN A 1 115 ? 42.567 13.090 -56.649 1.00 50.19 115 ASN A N 1
ATOM 966 C CA . ASN A 1 115 ? 42.819 14.051 -55.576 1.00 50.19 115 ASN A CA 1
ATOM 967 C C . ASN A 1 115 ? 43.569 15.243 -56.184 1.00 50.19 115 ASN A C 1
ATOM 969 O O . ASN A 1 115 ? 44.786 15.176 -56.349 1.00 50.19 115 ASN A O 1
ATOM 973 N N . GLU A 1 116 ? 42.858 16.308 -56.547 1.00 50.22 116 GLU A N 1
ATOM 974 C CA . GLU A 1 116 ? 43.488 17.614 -56.738 1.00 50.22 116 GLU A CA 1
ATOM 975 C C . GLU A 1 116 ? 43.608 18.301 -55.371 1.00 50.22 116 GLU A C 1
ATOM 977 O O . GLU A 1 116 ? 42.589 18.545 -54.719 1.00 50.22 116 GLU A O 1
ATOM 982 N N . PRO A 1 117 ? 44.827 18.602 -54.891 1.00 52.28 117 PRO A N 1
ATOM 983 C CA . PRO A 1 117 ? 45.004 19.473 -53.746 1.00 52.28 117 PRO A CA 1
ATOM 984 C C . PRO A 1 117 ? 44.931 20.919 -54.245 1.00 52.28 117 PRO A C 1
ATOM 986 O O . PRO A 1 117 ? 45.963 21.521 -54.529 1.00 52.28 117 PRO A O 1
ATOM 989 N N . ASP A 1 118 ? 43.729 21.481 -54.376 1.00 40.22 118 ASP A N 1
ATOM 990 C CA . ASP A 1 118 ? 43.592 22.879 -54.796 1.00 40.22 118 ASP A CA 1
ATOM 991 C C . ASP A 1 118 ? 43.716 23.815 -53.587 1.00 40.22 118 ASP A C 1
ATOM 993 O O . ASP A 1 118 ? 42.758 24.279 -52.964 1.00 40.22 118 ASP A O 1
ATOM 997 N N . GLY A 1 119 ? 44.973 24.030 -53.206 1.00 43.47 119 GLY A N 1
ATOM 998 C CA . GLY A 1 119 ? 45.376 25.215 -52.478 1.00 43.47 119 GLY A CA 1
ATOM 999 C C . GLY A 1 119 ? 45.436 26.407 -53.432 1.00 43.47 119 GLY A C 1
ATOM 1000 O O . GLY A 1 119 ? 46.072 26.340 -54.477 1.00 43.47 119 GLY A O 1
ATOM 1001 N N . SER A 1 120 ? 44.877 27.531 -52.977 1.00 43.50 120 SER A N 1
ATOM 1002 C CA . SER A 1 120 ? 44.984 28.890 -53.536 1.00 43.50 120 SER A CA 1
ATOM 1003 C C . SER A 1 120 ? 44.128 29.206 -54.772 1.00 43.50 120 SER A C 1
ATOM 1005 O O . SER A 1 120 ? 44.289 28.637 -55.839 1.00 43.50 120 SER A O 1
ATOM 1007 N N . GLY A 1 121 ? 43.251 30.208 -54.649 1.00 33.50 121 GLY A N 1
ATOM 1008 C CA . GLY A 1 121 ? 42.487 30.683 -55.802 1.00 33.50 121 GLY A CA 1
ATOM 1009 C C . GLY A 1 121 ? 41.423 31.712 -55.467 1.00 33.50 121 GLY A C 1
ATOM 1010 O O . GLY A 1 121 ? 40.231 31.435 -55.491 1.00 33.50 121 GLY A O 1
ATOM 1011 N N . ALA A 1 122 ? 41.850 32.924 -55.135 1.00 44.78 122 ALA A N 1
ATOM 1012 C CA . ALA A 1 122 ? 40.956 34.062 -55.044 1.00 44.78 122 ALA A CA 1
ATOM 1013 C C . ALA A 1 122 ? 40.274 34.357 -56.401 1.00 44.78 122 ALA A C 1
ATOM 1015 O O . ALA A 1 122 ? 40.942 34.414 -57.426 1.00 44.78 122 ALA A O 1
ATOM 1016 N N . ARG A 1 123 ? 38.985 34.719 -56.322 1.00 43.50 123 ARG A N 1
ATOM 1017 C CA . ARG A 1 123 ? 38.203 35.579 -57.241 1.00 43.50 123 ARG A CA 1
ATOM 1018 C C . ARG A 1 123 ? 37.663 35.003 -58.569 1.00 43.50 123 ARG A C 1
ATOM 1020 O O . ARG A 1 123 ? 38.384 34.792 -59.529 1.00 43.50 123 ARG A O 1
ATOM 1027 N N . SER A 1 124 ? 36.326 35.061 -58.622 1.00 47.66 124 SER A N 1
ATOM 1028 C CA . SER A 1 124 ? 35.459 35.486 -59.739 1.00 47.66 124 SER A CA 1
ATOM 1029 C C . SER A 1 124 ? 35.253 34.579 -60.958 1.00 47.66 124 SER A C 1
ATOM 1031 O O . SER A 1 124 ? 36.063 34.547 -61.872 1.00 47.66 124 SER A O 1
ATOM 1033 N N . SER A 1 125 ? 34.030 34.051 -61.073 1.00 40.03 125 SER A N 1
ATOM 1034 C CA . SER A 1 125 ? 33.164 34.226 -62.259 1.00 40.03 125 SER A CA 1
ATOM 1035 C C . SER A 1 125 ? 31.710 33.936 -61.849 1.00 40.03 125 SER A C 1
ATOM 1037 O O . SER A 1 125 ? 31.359 32.843 -61.425 1.00 40.03 125 SER A O 1
ATOM 1039 N N . ASP A 1 126 ? 30.927 34.975 -61.569 1.00 46.75 126 ASP A N 1
ATOM 1040 C CA . ASP A 1 126 ? 29.823 35.436 -62.425 1.00 46.75 126 ASP A CA 1
ATOM 1041 C C . ASP A 1 126 ? 29.215 34.364 -63.349 1.00 46.75 126 ASP A C 1
ATOM 1043 O O . ASP A 1 126 ? 29.695 34.112 -64.452 1.00 46.75 126 ASP A O 1
ATOM 1047 N N . SER A 1 127 ? 28.121 33.756 -62.887 1.00 41.56 127 SER A N 1
ATOM 1048 C CA . SER A 1 127 ? 27.097 33.174 -63.754 1.00 41.56 127 SER A CA 1
ATOM 1049 C C . SER A 1 127 ? 25.715 33.266 -63.088 1.00 41.56 127 SER A C 1
ATOM 1051 O O . SER A 1 127 ? 25.333 32.475 -62.236 1.00 41.56 127 SER A O 1
ATOM 1053 N N . GLY A 1 128 ? 24.958 34.289 -63.491 1.00 45.28 128 GLY A N 1
ATOM 1054 C CA . GLY A 1 128 ? 23.599 34.071 -63.990 1.00 45.28 128 GLY A CA 1
ATOM 1055 C C . GLY A 1 128 ? 22.505 33.636 -63.011 1.00 45.28 128 GLY A C 1
ATOM 1056 O O . GLY A 1 128 ? 21.888 32.606 -63.232 1.00 45.28 128 GLY A O 1
ATOM 1057 N N . ALA A 1 129 ? 22.174 34.477 -62.030 1.00 43.12 129 ALA A N 1
ATOM 1058 C CA . ALA A 1 129 ? 20.788 34.785 -61.647 1.00 43.12 129 ALA A CA 1
ATOM 1059 C C . ALA A 1 129 ? 20.810 35.983 -60.687 1.00 43.12 129 ALA A C 1
ATOM 1061 O O . ALA A 1 129 ? 21.431 35.924 -59.626 1.00 43.12 129 ALA A O 1
ATOM 1062 N N . LYS A 1 130 ? 20.161 37.098 -61.048 1.00 50.75 130 LYS A N 1
ATOM 1063 C CA . LYS A 1 130 ? 20.029 38.278 -60.174 1.00 50.75 130 LYS A CA 1
ATOM 1064 C C . LYS A 1 130 ? 19.005 37.989 -59.073 1.00 50.75 130 LYS A C 1
ATOM 1066 O O . LYS A 1 130 ? 17.961 38.629 -59.023 1.00 50.75 130 LYS A O 1
ATOM 1071 N N . HIS A 1 131 ? 19.280 37.016 -58.212 1.00 52.59 131 HIS A N 1
ATOM 1072 C CA . HIS A 1 131 ? 18.533 36.909 -56.971 1.00 52.59 131 HIS A CA 1
ATOM 1073 C C . HIS A 1 131 ? 18.967 38.067 -56.069 1.00 52.59 131 HIS A C 1
ATOM 1075 O O . HIS A 1 131 ? 20.171 38.320 -55.923 1.00 52.59 131 HIS A O 1
ATOM 1081 N N . PRO A 1 132 ? 18.010 38.825 -55.518 1.00 61.00 132 PRO A N 1
ATOM 1082 C CA . PRO A 1 132 ? 18.328 39.926 -54.632 1.00 61.00 132 PRO A CA 1
ATOM 1083 C C . PRO A 1 132 ? 19.126 39.368 -53.441 1.00 61.00 132 PRO A C 1
ATOM 1085 O O . PRO A 1 132 ? 18.863 38.271 -52.944 1.00 61.00 132 PRO A O 1
ATOM 1088 N N . LYS A 1 133 ? 20.182 40.079 -53.035 1.00 67.50 133 LYS A N 1
ATOM 1089 C CA . LYS A 1 133 ? 21.072 39.617 -51.962 1.00 67.50 133 LYS A CA 1
ATOM 1090 C C . LYS A 1 133 ? 20.311 39.611 -50.642 1.00 67.50 133 LYS A C 1
ATOM 1092 O O . LYS A 1 133 ? 19.731 40.629 -50.272 1.00 67.50 133 LYS A O 1
ATOM 1097 N N . LEU A 1 134 ? 20.358 38.482 -49.941 1.00 72.25 134 LEU A N 1
ATOM 1098 C CA . LEU A 1 134 ? 19.726 38.333 -48.637 1.00 72.25 134 LEU A CA 1
ATOM 1099 C C . LEU A 1 134 ? 20.317 39.309 -47.612 1.00 72.25 134 LEU A C 1
ATOM 1101 O O . LEU A 1 134 ? 21.515 39.603 -47.674 1.00 72.25 134 LEU A O 1
ATOM 1105 N N . PRO A 1 135 ? 19.511 39.779 -46.646 1.00 74.31 135 PRO A N 1
ATOM 1106 C CA . PRO A 1 135 ? 20.024 40.533 -45.511 1.00 74.31 135 PRO A CA 1
ATOM 1107 C C . PRO A 1 135 ? 21.059 39.709 -44.726 1.00 74.31 135 PRO A C 1
ATOM 1109 O O . PRO A 1 135 ? 20.769 38.600 -44.274 1.00 74.31 135 PRO A O 1
ATOM 1112 N N . ASN A 1 136 ? 22.266 40.250 -44.546 1.00 72.69 136 ASN A N 1
ATOM 1113 C CA . ASN A 1 136 ? 23.294 39.615 -43.716 1.00 72.69 136 ASN A CA 1
ATOM 1114 C C . ASN A 1 136 ? 22.862 39.598 -42.240 1.00 72.69 136 ASN A C 1
ATOM 1116 O O . ASN A 1 136 ? 22.328 40.592 -41.746 1.00 72.69 136 ASN A O 1
ATOM 1120 N N . VAL A 1 137 ? 2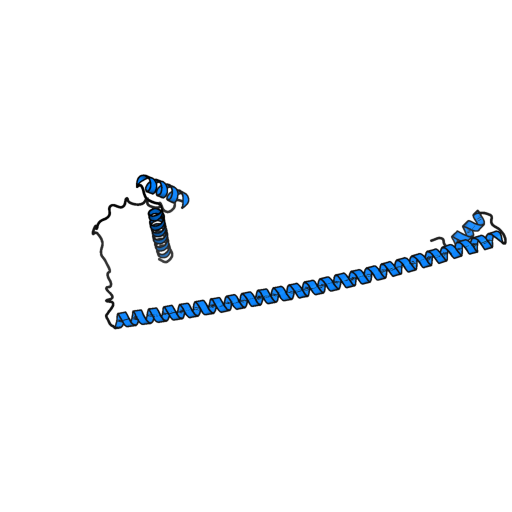3.150 38.497 -41.540 1.00 72.75 137 VAL A N 1
ATOM 1121 C CA . VAL A 1 137 ? 23.044 38.411 -40.075 1.00 72.75 137 VAL A CA 1
ATOM 1122 C C . VAL A 1 137 ? 24.164 39.257 -39.469 1.00 72.75 137 VAL A C 1
ATOM 1124 O O . VAL A 1 137 ? 25.333 39.055 -39.806 1.00 72.75 137 VAL A O 1
ATOM 1127 N N . GLN A 1 138 ? 23.834 40.220 -38.607 1.00 70.69 138 GLN A N 1
ATOM 1128 C CA . GLN A 1 138 ? 24.845 40.945 -37.836 1.00 70.69 138 GLN A CA 1
ATOM 1129 C C . GLN A 1 138 ? 25.184 40.159 -36.569 1.00 70.69 138 GLN A C 1
ATOM 1131 O O . GLN A 1 138 ? 24.449 40.198 -35.580 1.00 70.69 138 GLN A O 1
ATOM 1136 N N . ASP A 1 139 ? 26.305 39.442 -36.619 1.00 56.09 139 ASP A N 1
ATOM 1137 C CA . ASP A 1 139 ? 26.748 38.567 -35.535 1.00 56.09 139 ASP A CA 1
ATOM 1138 C C . ASP A 1 139 ? 26.987 39.367 -34.238 1.00 56.09 139 ASP A C 1
ATOM 1140 O O . ASP A 1 139 ? 27.669 40.397 -34.239 1.00 56.09 139 ASP A O 1
ATOM 1144 N N . GLY A 1 140 ? 26.356 38.935 -33.142 1.00 60.94 140 GLY A N 1
ATOM 1145 C CA . GLY A 1 140 ? 26.386 39.608 -31.835 1.00 60.94 140 GLY A CA 1
ATOM 1146 C C . GLY A 1 140 ? 25.416 40.786 -31.645 1.00 60.94 140 GLY A C 1
ATOM 1147 O O . GLY A 1 140 ? 25.434 41.403 -30.579 1.00 60.94 140 GLY A O 1
ATOM 1148 N N . ARG A 1 141 ? 24.576 41.120 -32.638 1.00 58.19 141 ARG A N 1
ATOM 1149 C CA . ARG A 1 141 ? 23.545 42.173 -32.512 1.00 58.19 141 ARG A CA 1
ATOM 1150 C C . ARG A 1 141 ? 22.144 41.765 -32.962 1.00 58.19 141 ARG A C 1
ATOM 1152 O O . ARG A 1 141 ? 21.180 42.357 -32.483 1.00 58.19 141 ARG A O 1
ATOM 1159 N N . ASP A 1 142 ? 22.031 40.811 -33.878 1.00 69.56 142 ASP A N 1
ATOM 1160 C CA . ASP A 1 142 ? 20.742 40.326 -34.363 1.00 69.56 142 ASP A CA 1
ATOM 1161 C C . ASP A 1 142 ? 20.346 39.033 -33.626 1.00 69.56 142 ASP A C 1
ATOM 1163 O O . ASP A 1 142 ? 20.965 37.989 -33.825 1.00 69.56 142 ASP A O 1
ATOM 1167 N N . ASP A 1 143 ? 19.285 39.093 -32.815 1.00 73.69 143 ASP A N 1
ATOM 1168 C CA . ASP A 1 143 ? 18.560 37.895 -32.375 1.00 73.69 143 ASP A CA 1
ATOM 1169 C C . ASP A 1 143 ? 17.802 37.275 -33.563 1.00 73.69 143 ASP A C 1
ATOM 1171 O O . ASP A 1 143 ? 17.436 37.969 -34.521 1.00 73.69 143 ASP A O 1
ATOM 1175 N N . LEU A 1 144 ? 17.540 35.964 -33.503 1.00 71.88 144 LEU A N 1
ATOM 1176 C CA . LEU A 1 144 ? 16.929 35.194 -34.598 1.00 71.88 144 LEU A CA 1
ATOM 1177 C C . LEU A 1 144 ? 15.627 35.834 -35.118 1.00 71.88 144 LEU A C 1
ATOM 1179 O O . LEU A 1 144 ? 15.425 35.934 -36.329 1.00 71.88 144 LEU A O 1
ATOM 1183 N N . ASP A 1 145 ? 14.795 36.345 -34.210 1.00 73.62 145 ASP A N 1
ATOM 1184 C CA . ASP A 1 145 ? 13.512 36.986 -34.523 1.00 73.62 145 ASP A CA 1
ATOM 1185 C C . ASP A 1 145 ? 13.683 38.314 -35.285 1.00 73.62 145 ASP A C 1
ATOM 1187 O O . ASP A 1 145 ? 12.905 38.653 -36.184 1.00 73.62 145 ASP A O 1
ATOM 1191 N N . ILE A 1 146 ? 14.745 39.064 -34.973 1.00 79.19 146 ILE A N 1
ATOM 1192 C CA . ILE A 1 146 ? 15.072 40.338 -35.628 1.00 79.19 146 ILE A CA 1
ATOM 1193 C C . ILE A 1 146 ? 15.533 40.080 -37.063 1.00 79.19 146 ILE A C 1
ATOM 1195 O O . ILE A 1 146 ? 15.152 40.811 -37.985 1.00 79.19 146 ILE A O 1
ATOM 1199 N N . TRP A 1 147 ? 16.333 39.033 -37.270 1.00 80.75 147 TRP A N 1
ATOM 1200 C CA . TRP A 1 147 ? 16.760 38.640 -38.607 1.00 80.75 147 TRP A CA 1
ATOM 1201 C C . TRP A 1 147 ? 15.591 38.103 -39.446 1.00 80.75 147 TRP A C 1
ATOM 1203 O O . TRP A 1 147 ? 15.430 38.531 -40.592 1.00 80.75 147 TRP A O 1
ATOM 1213 N N . LEU A 1 148 ? 14.722 37.266 -38.863 1.00 79.06 148 LEU A N 1
ATOM 1214 C CA . LEU A 1 148 ? 13.506 36.766 -39.517 1.00 79.06 148 LEU A CA 1
ATOM 1215 C C . LEU A 1 148 ? 12.598 37.909 -39.981 1.00 79.06 148 LEU A C 1
ATOM 1217 O O . LEU A 1 148 ? 12.207 37.942 -41.144 1.00 79.06 148 LEU A O 1
ATOM 1221 N N . THR A 1 149 ? 12.380 38.923 -39.141 1.00 79.25 149 THR A N 1
ATOM 1222 C CA . THR A 1 149 ? 11.564 40.096 -39.505 1.00 79.25 149 THR A CA 1
ATOM 1223 C C . THR A 1 149 ? 12.127 40.849 -40.723 1.00 79.25 149 THR A C 1
ATOM 1225 O O . THR A 1 149 ? 11.383 41.349 -41.571 1.00 79.25 149 THR A O 1
ATOM 1228 N N . ARG A 1 150 ? 13.459 40.959 -40.848 1.00 78.31 150 ARG A N 1
ATOM 1229 C CA . ARG A 1 150 ? 14.096 41.596 -42.020 1.00 78.31 150 ARG A CA 1
ATOM 1230 C C . ARG A 1 150 ? 13.993 40.719 -43.264 1.00 78.31 150 ARG A C 1
ATOM 1232 O O . ARG A 1 150 ? 13.814 41.251 -44.359 1.00 78.31 150 ARG A O 1
ATOM 1239 N N . PHE A 1 151 ? 14.112 39.407 -43.095 1.00 79.81 151 PHE A N 1
ATOM 1240 C CA . PHE A 1 151 ? 13.960 38.437 -44.171 1.00 79.81 151 PHE A CA 1
ATOM 1241 C C . PHE A 1 151 ? 12.526 38.418 -44.718 1.00 79.81 151 PHE A C 1
ATOM 1243 O O . PHE A 1 151 ? 12.351 38.451 -45.932 1.00 79.81 151 PHE A O 1
ATOM 1250 N N . GLU A 1 152 ? 11.510 38.473 -43.857 1.00 79.31 152 GLU A N 1
ATOM 1251 C CA . GLU A 1 152 ? 10.098 38.543 -44.259 1.00 79.31 152 GLU A CA 1
ATOM 1252 C C . GLU A 1 152 ? 9.808 39.801 -45.083 1.00 79.31 152 GLU A C 1
ATOM 1254 O O . GLU A 1 152 ? 9.310 39.709 -46.203 1.00 79.31 152 GLU A O 1
ATOM 1259 N N . ARG A 1 153 ? 10.238 40.978 -44.606 1.00 79.62 153 ARG A N 1
ATOM 1260 C CA . ARG A 1 153 ? 10.109 42.238 -45.367 1.00 79.62 153 ARG A CA 1
ATOM 1261 C C . ARG A 1 153 ? 10.835 42.194 -46.709 1.00 79.62 153 ARG A C 1
ATOM 1263 O O . ARG A 1 153 ? 10.380 42.770 -47.697 1.00 79.62 153 ARG A O 1
ATOM 1270 N N . PHE A 1 154 ? 11.993 41.541 -46.745 1.00 79.00 154 PHE A N 1
ATOM 1271 C CA . PHE A 1 154 ? 12.751 41.348 -47.972 1.00 79.00 154 PHE A CA 1
ATOM 1272 C C . PHE A 1 154 ? 12.014 40.418 -48.947 1.00 79.00 154 PHE A C 1
ATOM 1274 O O . PHE A 1 154 ? 11.983 40.701 -50.144 1.00 79.00 154 PHE A O 1
ATOM 1281 N N . ALA A 1 155 ? 11.397 39.348 -48.453 1.00 75.88 155 ALA A N 1
ATOM 1282 C CA . ALA A 1 155 ? 10.636 38.410 -49.264 1.00 75.88 155 ALA A CA 1
ATOM 1283 C C . ALA A 1 155 ? 9.354 39.041 -49.830 1.00 75.88 155 ALA A C 1
ATOM 1285 O O . ALA A 1 155 ? 9.072 38.879 -51.018 1.00 75.88 155 ALA A O 1
ATOM 1286 N N . GLU A 1 156 ? 8.639 39.834 -49.026 1.00 75.69 156 GLU A N 1
ATOM 1287 C CA . GLU A 1 156 ? 7.467 40.604 -49.461 1.00 75.69 156 GLU A CA 1
ATOM 1288 C C . GLU A 1 156 ? 7.823 41.611 -50.563 1.00 75.69 156 GLU A C 1
ATOM 1290 O O . GLU A 1 156 ? 7.159 41.668 -51.597 1.00 75.69 156 GLU A O 1
ATOM 1295 N N . SER A 1 157 ? 8.915 42.364 -50.384 1.00 73.25 157 SER A N 1
ATOM 1296 C CA . SER A 1 157 ? 9.379 43.372 -51.350 1.00 73.25 157 SER A CA 1
ATOM 1297 C C . SER A 1 157 ? 9.816 42.767 -52.691 1.00 73.25 157 SER A C 1
ATOM 1299 O O . SER A 1 157 ? 9.700 43.405 -53.737 1.00 73.25 157 SER A O 1
ATOM 1301 N N . ASN A 1 158 ? 10.284 41.515 -52.679 1.00 70.12 158 ASN A N 1
ATOM 1302 C CA . ASN A 1 158 ? 10.701 40.793 -53.881 1.00 70.12 158 ASN A CA 1
ATOM 1303 C C . ASN A 1 158 ? 9.622 39.843 -54.434 1.00 70.12 158 ASN A C 1
ATOM 1305 O O . ASN A 1 158 ? 9.896 39.120 -55.390 1.00 70.12 158 ASN A O 1
ATOM 1309 N N . GLY A 1 159 ? 8.408 39.847 -53.866 1.00 66.56 159 GLY A N 1
ATOM 1310 C CA . GLY A 1 159 ? 7.279 39.043 -54.346 1.00 66.56 159 GLY A CA 1
ATOM 1311 C C . GLY A 1 159 ? 7.500 37.530 -54.252 1.00 66.56 159 GLY A C 1
ATOM 1312 O O . GLY A 1 159 ? 7.005 36.786 -55.097 1.00 66.56 159 GLY A O 1
ATOM 1313 N N . MET A 1 160 ? 8.272 37.072 -53.263 1.00 70.19 160 MET A N 1
ATOM 1314 C CA . MET A 1 160 ? 8.641 35.662 -53.127 1.00 70.19 160 MET A CA 1
ATOM 1315 C C . MET A 1 160 ? 7.452 34.822 -52.643 1.00 70.19 160 MET A C 1
ATOM 1317 O O . MET A 1 160 ? 6.781 35.157 -51.667 1.00 70.19 160 MET A O 1
ATOM 1321 N N . VAL A 1 161 ? 7.199 33.694 -53.307 1.00 67.50 161 VAL A N 1
ATOM 1322 C CA . VAL A 1 161 ? 6.166 32.723 -52.903 1.00 67.50 161 VAL A CA 1
ATOM 1323 C C . VAL A 1 161 ? 6.661 31.868 -51.730 1.00 67.50 161 VAL A C 1
ATOM 1325 O O . VAL A 1 161 ? 7.850 31.569 -51.631 1.00 67.50 161 VAL A O 1
ATOM 1328 N N . GLN A 1 162 ? 5.754 31.429 -50.843 1.00 60.00 162 GLN A N 1
ATOM 1329 C CA . GLN A 1 162 ? 6.102 30.736 -49.586 1.00 60.00 162 GLN A CA 1
ATOM 1330 C C . GLN A 1 162 ? 7.061 29.542 -49.752 1.00 60.00 162 GLN A C 1
ATOM 1332 O O . GLN A 1 162 ? 7.895 29.306 -48.880 1.00 60.00 162 GLN A O 1
ATOM 1337 N N . GLY A 1 163 ? 6.998 28.824 -50.878 1.00 59.12 163 GLY A N 1
ATOM 1338 C CA . GLY A 1 163 ? 7.908 27.710 -51.166 1.00 59.12 163 GLY A CA 1
ATOM 1339 C C . GLY A 1 163 ? 9.377 28.122 -51.335 1.00 59.12 163 GLY A C 1
ATOM 1340 O O . GLY A 1 163 ? 10.267 27.387 -50.914 1.00 59.12 163 GLY A O 1
ATOM 1341 N N . GLU A 1 164 ? 9.651 29.307 -51.884 1.00 60.88 164 GLU A N 1
ATOM 1342 C CA . GLU A 1 164 ? 11.020 29.808 -52.079 1.00 60.88 164 GLU A CA 1
ATOM 1343 C C . GLU A 1 164 ? 11.623 30.348 -50.775 1.00 60.88 164 GLU A C 1
ATOM 1345 O O . GLU A 1 164 ? 12.822 30.199 -50.532 1.00 60.88 164 GLU A O 1
ATOM 1350 N N . MET A 1 165 ? 10.784 30.906 -49.892 1.00 61.34 165 MET A N 1
ATOM 1351 C CA . MET A 1 165 ? 11.210 31.397 -48.577 1.00 61.34 165 MET A CA 1
ATOM 1352 C C . MET A 1 165 ? 11.770 30.277 -47.693 1.00 61.34 165 MET A C 1
ATOM 1354 O O . MET A 1 165 ? 12.812 30.456 -47.063 1.00 61.34 165 MET A O 1
ATOM 1358 N N . VAL A 1 166 ? 11.119 29.108 -47.680 1.00 62.38 166 VAL A N 1
ATOM 1359 C CA . VAL A 1 166 ? 11.519 27.969 -46.833 1.00 62.38 166 VAL A CA 1
ATOM 1360 C C . VAL A 1 166 ? 12.872 27.401 -47.258 1.00 62.38 166 VAL A C 1
ATOM 1362 O O . VAL A 1 166 ? 13.724 27.138 -46.410 1.00 62.38 166 VAL A O 1
ATOM 1365 N N . ILE A 1 167 ? 13.101 27.253 -48.566 1.00 62.88 167 ILE A N 1
ATOM 1366 C CA . ILE A 1 167 ? 14.353 26.70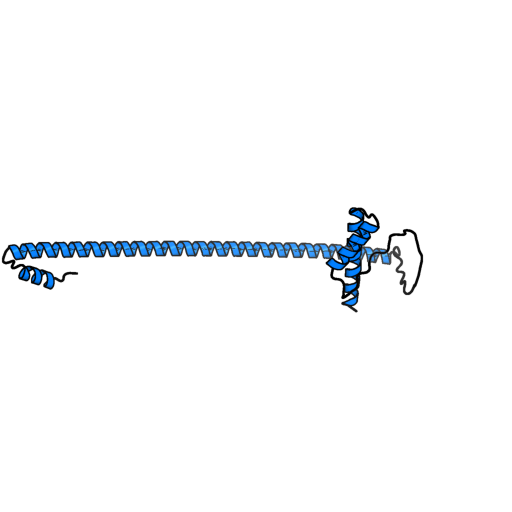1 -49.106 1.00 62.88 167 ILE A CA 1
ATOM 1367 C C . ILE A 1 167 ? 15.530 27.621 -48.765 1.00 62.88 167 ILE A C 1
ATOM 1369 O O . ILE A 1 167 ? 16.593 27.158 -48.352 1.00 62.88 167 ILE A O 1
ATOM 1373 N N . ILE A 1 168 ? 15.339 28.934 -48.890 1.00 63.88 168 ILE A N 1
ATOM 1374 C CA . ILE A 1 168 ? 16.403 29.906 -48.644 1.00 63.88 168 ILE A CA 1
ATOM 1375 C C . ILE A 1 168 ? 16.678 30.087 -47.143 1.00 63.88 168 ILE A C 1
ATOM 1377 O O . ILE A 1 168 ? 17.846 30.162 -46.755 1.00 63.88 168 ILE A O 1
ATOM 1381 N N . ALA A 1 169 ? 15.647 30.080 -46.292 1.00 60.91 169 ALA A N 1
ATOM 1382 C CA . ALA A 1 169 ? 15.817 30.111 -44.838 1.00 60.91 169 ALA A CA 1
ATOM 1383 C C . ALA A 1 169 ? 16.589 28.879 -44.324 1.00 60.91 169 ALA A C 1
ATOM 1385 O O . ALA A 1 169 ? 17.513 29.025 -43.522 1.00 60.91 169 ALA A O 1
ATOM 1386 N N . LEU A 1 170 ? 16.296 27.680 -44.848 1.00 60.47 170 LEU A N 1
ATOM 1387 C CA . LEU A 1 170 ? 17.051 26.458 -44.529 1.00 60.47 170 LEU A CA 1
ATOM 1388 C C . LEU A 1 170 ? 18.522 26.547 -44.963 1.00 60.47 170 LEU A C 1
ATOM 1390 O O . LEU A 1 170 ? 19.420 26.131 -44.229 1.00 60.47 170 LEU A O 1
ATOM 1394 N N . CYS A 1 171 ? 18.783 27.109 -46.145 1.00 60.56 171 CYS A N 1
ATOM 1395 C CA . CYS A 1 171 ? 20.142 27.315 -46.641 1.00 60.56 171 CYS A CA 1
ATOM 1396 C C . CYS A 1 171 ? 20.930 28.325 -45.792 1.00 60.56 171 CYS A C 1
ATOM 1398 O O . CYS A 1 171 ? 22.122 28.119 -45.561 1.00 60.56 171 CYS A O 1
ATOM 1400 N N . ALA A 1 172 ? 20.287 29.391 -45.304 1.00 59.91 172 ALA A N 1
ATOM 1401 C CA . ALA A 1 172 ? 20.917 30.371 -44.420 1.00 59.91 172 ALA A CA 1
ATOM 1402 C C . ALA A 1 172 ? 21.287 29.760 -43.056 1.00 59.91 172 ALA A C 1
ATOM 1404 O O . ALA A 1 172 ? 22.413 29.958 -42.601 1.00 59.91 172 ALA A O 1
ATOM 1405 N N . ALA A 1 173 ? 20.399 28.952 -42.464 1.00 59.75 173 ALA A N 1
ATOM 1406 C CA . ALA A 1 173 ? 20.650 28.267 -41.192 1.00 59.75 173 ALA A CA 1
ATOM 1407 C C . ALA A 1 173 ? 21.802 27.246 -41.285 1.00 59.75 173 ALA A C 1
ATOM 1409 O O . ALA A 1 173 ? 22.650 27.171 -40.398 1.00 59.75 173 ALA A O 1
ATOM 1410 N N . ASN A 1 174 ? 21.896 26.495 -42.388 1.00 57.66 174 ASN A N 1
ATOM 1411 C CA . ASN A 1 174 ? 22.988 25.532 -42.570 1.00 57.66 174 ASN A CA 1
ATOM 1412 C C . ASN A 1 174 ? 24.351 26.202 -42.803 1.00 57.66 174 ASN A C 1
ATOM 1414 O O . ASN A 1 174 ? 25.381 25.676 -42.376 1.00 57.66 174 ASN A O 1
ATOM 1418 N N . ARG A 1 175 ? 24.383 27.372 -43.455 1.00 51.53 175 ARG A N 1
ATOM 1419 C CA . ARG A 1 175 ? 25.641 28.084 -43.729 1.00 51.53 175 ARG A CA 1
ATOM 1420 C C . ARG A 1 175 ? 26.232 28.734 -42.475 1.00 51.53 175 ARG A C 1
ATOM 1422 O O . ARG A 1 175 ? 27.453 28.786 -42.357 1.00 51.53 175 ARG A O 1
ATOM 1429 N N . THR A 1 176 ? 25.401 29.184 -41.535 1.00 51.88 176 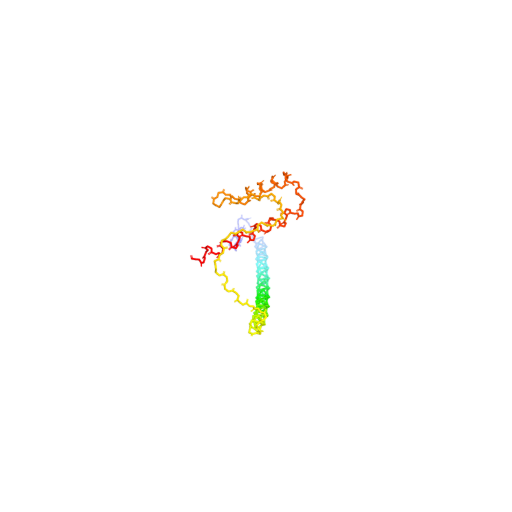THR A N 1
ATOM 1430 C CA . THR A 1 176 ? 25.856 29.739 -40.247 1.00 51.88 176 THR A CA 1
ATOM 1431 C C . THR A 1 176 ? 26.249 28.649 -39.246 1.00 51.88 176 THR A C 1
ATOM 1433 O O . THR A 1 176 ? 27.243 28.816 -38.539 1.00 51.88 176 THR A O 1
ATOM 1436 N N . CYS A 1 177 ? 25.584 27.487 -39.246 1.00 42.09 177 CYS A N 1
ATOM 1437 C CA . CYS A 1 177 ? 25.994 26.354 -38.404 1.00 42.09 177 CYS A CA 1
ATOM 1438 C C . CYS A 1 177 ? 27.357 25.761 -38.809 1.00 42.09 177 CYS A C 1
ATOM 1440 O O . CYS A 1 177 ? 28.131 25.369 -37.937 1.00 42.09 177 CYS A O 1
ATOM 1442 N N . LEU A 1 178 ? 27.695 25.747 -40.105 1.00 43.88 178 LEU A N 1
ATOM 1443 C CA . LEU A 1 178 ? 29.011 25.287 -40.576 1.00 43.88 178 LEU A CA 1
ATOM 1444 C C . LEU A 1 178 ? 30.149 26.272 -40.246 1.00 43.88 178 LEU A C 1
ATOM 1446 O O . LEU A 1 178 ? 31.278 25.839 -40.027 1.00 43.88 178 LEU A O 1
ATOM 1450 N N . GLY A 1 179 ? 29.865 27.576 -40.160 1.00 45.19 179 GLY A N 1
ATOM 1451 C CA . GLY A 1 179 ? 30.858 28.590 -39.777 1.00 45.19 179 GLY A CA 1
ATOM 1452 C C . GLY A 1 179 ? 31.229 28.554 -38.290 1.00 45.19 179 GLY A C 1
ATOM 1453 O O . GLY A 1 179 ? 32.404 28.666 -37.944 1.00 45.19 179 GLY A O 1
ATOM 1454 N N . LEU A 1 180 ? 30.251 28.327 -37.406 1.00 43.19 180 LEU A N 1
ATOM 1455 C CA . LEU A 1 180 ? 30.479 28.260 -35.955 1.00 43.19 180 LEU A CA 1
ATOM 1456 C C . LEU A 1 180 ? 31.213 26.981 -35.520 1.00 43.19 180 LEU A C 1
ATOM 1458 O O . LEU A 1 180 ? 31.985 27.011 -34.565 1.00 43.19 180 LEU A O 1
ATOM 1462 N N . LEU A 1 181 ? 31.044 25.877 -36.254 1.00 39.66 181 LEU A N 1
ATOM 1463 C CA . LEU A 1 181 ? 31.778 24.629 -36.008 1.00 39.66 181 LEU A CA 1
ATOM 1464 C C . LEU A 1 181 ? 33.265 24.720 -36.382 1.00 39.66 181 LEU A C 1
ATOM 1466 O O . LEU A 1 181 ? 34.078 24.023 -35.779 1.00 39.66 181 LEU A O 1
ATOM 1470 N N . TRP A 1 182 ? 33.638 25.595 -37.321 1.00 40.34 182 TRP A N 1
ATOM 1471 C CA . TRP A 1 182 ? 35.043 25.808 -37.685 1.00 40.34 182 TRP A CA 1
ATOM 1472 C C . TRP A 1 182 ? 35.753 26.787 -36.738 1.00 40.34 182 TRP A C 1
ATOM 1474 O O . TRP A 1 182 ? 36.928 26.607 -36.442 1.00 40.34 182 TRP A O 1
ATOM 1484 N N . ALA A 1 183 ? 35.033 27.769 -36.183 1.00 43.19 183 ALA A N 1
ATOM 1485 C CA . ALA A 1 183 ? 35.579 28.708 -35.198 1.00 43.19 183 ALA A CA 1
ATOM 1486 C C . ALA A 1 183 ? 35.733 28.110 -33.783 1.00 43.19 183 ALA A C 1
ATOM 1488 O O . ALA A 1 183 ? 36.517 28.618 -32.989 1.00 43.19 183 ALA A O 1
ATOM 1489 N N . ALA A 1 184 ? 35.009 27.033 -33.456 1.00 40.16 184 ALA A N 1
ATOM 1490 C CA . ALA A 1 184 ? 35.114 26.353 -32.160 1.00 40.16 184 ALA A CA 1
ATOM 1491 C C . ALA A 1 184 ? 36.241 25.297 -32.091 1.00 40.16 184 ALA A C 1
ATOM 1493 O O . ALA A 1 184 ? 36.490 24.749 -31.019 1.00 40.16 184 ALA A O 1
ATOM 1494 N N . PHE A 1 185 ? 36.910 25.002 -33.212 1.00 45.34 185 PHE A N 1
ATOM 1495 C CA . PHE A 1 185 ? 37.953 23.968 -33.326 1.00 45.34 185 PHE A CA 1
ATOM 1496 C C . PHE A 1 185 ? 39.213 24.449 -34.079 1.00 45.34 185 PHE A C 1
ATOM 1498 O O . PHE A 1 185 ? 39.935 23.635 -34.659 1.00 45.34 185 PHE A O 1
ATOM 1505 N N . GLY A 1 186 ? 39.471 25.762 -34.067 1.00 39.91 186 GLY A N 1
ATOM 1506 C CA . GLY A 1 186 ? 40.697 26.393 -34.572 1.00 39.91 186 GLY A CA 1
ATOM 1507 C C . GLY A 1 186 ? 41.528 26.999 -33.454 1.00 39.91 186 GLY A C 1
ATOM 1508 O O . GLY A 1 186 ? 40.943 27.764 -32.658 1.00 39.91 186 GLY A O 1
#

pLDDT: mean 79.4, std 19.33, range [33.5, 97.69]

Organism: NCBI:txid259542

Secondary structure (DSSP, 8-state):
---HHHHHHHHHHTT--THHHHHHHHHHHHHHHHHHHHHHHHHHHHHHHHHHHHHHHHHHHHHHHHHHHHHHHHHHHHHHHHHHHHHHHHHHHHHHHHHHHHHHHHHHHTTSS--------------S--PPPPPPP-TTT--HHHHHHHHHHHHHHTT--HHHHHHHHHHHHHHHHHHHHHHT--

Foldseek 3Di:
DQDLVNQLVVLVVVVDDDPRSVVSSVVVVVVVVVVVVVVVVVVVVVVVVVVVVVVVVVVVVVVVVVVVVVVVVVVVVVVVVVVVVVVVVVVVVVVVVVVVVVVVVVCVVVVVDDPDPDDDDDDDDDDDDPDPDQDDDDPPPDDPVNSVVSRVVVCVVVVHDPVVSVVVVVVVVVVVVVVVVVVVPD

Mean predicted aligned error: 18.93 Å